Protein AF-A0A8I1WKU4-F1 (afdb_monomer)

Secondary structure (DSSP, 8-state):
---TTSSSPPPP----TTTSTT--S-HHHHSS--GGG-EEEEPPGGG--SSGGGSHHHHHHHH-GGGTGGGGHHHH-SSEEEE-------GGGGSEEEESSS-GGGGGSS-S--BS-TT-SSPPB-S--B---TT-SS-EEEEEEEEEEEE-EEEEEE---SS-EEEEEEEEETTS-EEEEE-PPSTT--EEE----EEEEEEEEEEEEEEESS---EEEEEEES-S----SSPPEEEEEETTEEPSEEEEETT--EEE-EEEEES--S-EEEEEEESS-EEETTEEE--TT-SEEEEEEEETTSSSEEEEEEEEE-HHHHHHHHHHHHHHHHHHHHHHHHHHHH--

Solvent-accessible surface area (backbone atoms only — not comparable to full-atom values): 19192 Å² total; per-residue (Å²): 129,48,50,42,66,40,84,51,42,33,36,74,65,84,81,42,63,85,73,32,90,92,32,72,50,54,63,45,76,60,28,69,56,43,70,90,72,47,46,77,42,77,62,54,76,71,57,67,44,97,43,61,80,74,10,54,60,48,50,51,34,68,71,44,56,91,73,53,50,58,74,46,48,54,69,68,45,37,23,32,44,81,46,71,92,77,88,82,75,46,52,39,68,69,33,50,74,50,47,75,44,60,54,54,72,24,30,49,64,86,36,66,65,36,59,83,50,89,84,50,69,65,77,53,78,44,95,22,51,21,34,52,50,90,84,50,90,63,38,33,39,35,39,36,37,96,57,65,38,49,41,18,28,37,38,41,22,22,29,79,32,97,75,21,31,43,46,27,35,35,44,36,38,65,75,71,53,70,46,79,45,74,53,56,43,55,27,22,27,73,41,80,43,74,85,44,89,40,66,68,30,37,34,42,35,44,30,56,75,41,64,42,70,87,64,37,36,36,3,27,45,44,30,20,60,50,70,76,78,86,69,89,69,75,48,41,43,41,51,21,46,91,82,12,48,54,44,77,34,65,42,56,62,84,60,47,68,44,62,46,49,79,46,71,42,87,59,88,69,67,69,48,77,48,66,79,38,61,78,40,49,76,55,94,53,26,39,41,51,38,88,86,46,54,54,35,31,38,35,36,34,28,90,86,58,82,34,54,33,73,32,38,41,36,48,27,51,74,67,52,51,50,52,47,48,50,51,36,51,49,45,53,52,50,52,55,52,50,46,54,54,52,58,63,74,76,107

Mean predicted aligned error: 6.62 Å

Sequence (347 aa):
MADYSSVNNPETQHPVVGVTHNYKFDIIGFFCFLWQTRIRIPVPYMAQADRIRDTILCKALEQHISQRIVTEVTRILNSDEVFWSRRTDCISHTAEISVSSGNGMYLNDFMVYNVSNIDEDVPEYTDYCWRPELEDPDKEAVFTWKKPVTVEKIVLYGAVSAESKIDRLQVTLSNGFSQTIENLPQNGNPLEIFPGKQENITSCTLKILSATGTDYGISECEIYSTEEFTSKLVPFCKIRIEDNFAYEYFVNKNCKVLPLTLYTYGNTGKVALTVEKGRSVIRDGKLFIADSDQEIFIRAQNEEGSVWDQIIIRRLSWFGLKRKKLSDIADRIYLKKRKRQLKHQLK

Structure (mmCIF, N/CA/C/O backbone):
data_AF-A0A8I1WKU4-F1
#
_entry.id   AF-A0A8I1WKU4-F1
#
loop_
_atom_site.group_PDB
_atom_site.id
_atom_site.type_symbol
_atom_site.label_atom_id
_atom_site.label_alt_id
_atom_site.label_comp_id
_atom_site.label_asym_id
_atom_site.label_entity_id
_atom_site.label_seq_id
_atom_site.pdbx_PDB_ins_code
_atom_site.Cartn_x
_atom_site.Cartn_y
_atom_site.Cartn_z
_atom_site.occupancy
_atom_site.B_iso_or_equiv
_atom_site.auth_seq_id
_atom_site.auth_comp_id
_atom_site.auth_asym_id
_atom_site.auth_atom_id
_atom_site.pdbx_PDB_model_num
ATOM 1 N N . MET A 1 1 ? 12.506 13.935 -8.751 1.00 43.12 1 MET A N 1
ATOM 2 C CA . MET A 1 1 ? 11.066 14.013 -9.064 1.00 43.12 1 MET A CA 1
ATOM 3 C C . MET A 1 1 ? 10.914 13.638 -10.523 1.00 43.12 1 MET A C 1
ATOM 5 O O . MET A 1 1 ? 11.462 14.337 -11.370 1.00 43.12 1 MET A O 1
ATOM 9 N N . ALA A 1 2 ? 10.317 12.473 -10.752 1.00 41.19 2 ALA A N 1
ATOM 10 C CA . ALA A 1 2 ? 10.190 11.788 -12.029 1.00 41.19 2 ALA A CA 1
ATOM 11 C C . ALA A 1 2 ? 9.731 12.742 -13.147 1.00 41.19 2 ALA A C 1
ATOM 13 O O . ALA A 1 2 ? 8.763 13.486 -12.996 1.00 41.19 2 ALA A O 1
ATOM 14 N N . ASP A 1 3 ? 10.515 12.794 -14.219 1.00 46.53 3 ASP A N 1
ATOM 15 C CA . ASP A 1 3 ? 10.282 13.651 -15.371 1.00 46.53 3 ASP A CA 1
ATOM 16 C C . ASP A 1 3 ? 9.667 12.769 -16.464 1.00 46.53 3 ASP A C 1
ATOM 18 O O . ASP A 1 3 ? 10.399 11.991 -17.066 1.00 46.53 3 ASP A O 1
ATOM 22 N N . TYR A 1 4 ? 8.361 12.890 -16.758 1.00 49.41 4 TYR A N 1
ATOM 23 C CA . TYR A 1 4 ? 7.711 12.232 -17.919 1.00 49.41 4 TYR A CA 1
ATOM 24 C C . TYR A 1 4 ? 8.481 12.423 -19.239 1.00 49.41 4 TYR A C 1
ATOM 26 O O . TYR A 1 4 ? 8.222 11.789 -20.249 1.00 49.41 4 TYR A O 1
ATOM 34 N N . SER A 1 5 ? 9.421 13.357 -19.274 1.00 54.72 5 SER A N 1
ATOM 35 C CA . SER A 1 5 ? 10.108 13.772 -20.480 1.00 54.72 5 SER A CA 1
ATOM 36 C C . SER A 1 5 ? 11.548 13.255 -20.559 1.00 54.72 5 SER A C 1
ATOM 38 O O . SER A 1 5 ? 12.462 13.957 -21.011 1.00 54.72 5 SER A O 1
ATOM 40 N N . SER A 1 6 ? 11.748 12.015 -20.107 1.00 71.81 6 SER A N 1
ATOM 41 C CA . SER A 1 6 ? 12.861 11.177 -20.537 1.00 71.81 6 SER A CA 1
ATOM 42 C C . SER A 1 6 ? 12.423 10.222 -21.641 1.00 71.81 6 SER A C 1
ATOM 44 O O . SER A 1 6 ? 11.280 9.799 -21.719 1.00 71.81 6 SER A O 1
ATOM 46 N N . VAL A 1 7 ? 13.390 9.836 -22.474 1.00 80.44 7 VAL A N 1
ATOM 47 C CA . VAL A 1 7 ? 13.191 8.920 -23.609 1.00 80.44 7 VAL A CA 1
ATOM 48 C C . VAL A 1 7 ? 12.467 7.624 -23.211 1.00 80.44 7 VAL A C 1
ATOM 50 O O . VAL A 1 7 ? 11.722 7.078 -24.018 1.00 80.44 7 VAL A O 1
ATOM 53 N N . ASN A 1 8 ? 12.702 7.147 -21.988 1.00 86.94 8 ASN A N 1
ATOM 54 C CA . ASN A 1 8 ? 11.912 6.109 -21.336 1.00 86.94 8 ASN A CA 1
ATOM 55 C C . ASN A 1 8 ? 11.320 6.727 -20.075 1.00 86.94 8 ASN A C 1
ATOM 57 O O . ASN A 1 8 ? 12.080 7.333 -19.315 1.00 86.94 8 ASN A O 1
ATOM 61 N N . ASN A 1 9 ? 10.016 6.586 -19.852 1.00 84.50 9 ASN A N 1
ATOM 62 C CA . ASN A 1 9 ? 9.372 7.201 -18.696 1.00 84.50 9 ASN A CA 1
ATOM 63 C C . ASN A 1 9 ? 9.953 6.639 -17.392 1.00 84.50 9 ASN A C 1
ATOM 65 O O . ASN A 1 9 ? 10.102 5.420 -17.268 1.00 84.50 9 ASN A O 1
ATOM 69 N N . PRO A 1 10 ? 10.274 7.505 -16.422 1.00 87.44 10 PRO A N 1
ATOM 70 C CA . PRO A 1 10 ? 10.725 7.063 -15.123 1.00 87.44 10 PRO A CA 1
ATOM 71 C C . PRO A 1 10 ? 9.543 6.531 -14.315 1.00 87.44 10 PRO A C 1
ATOM 73 O O . PRO A 1 10 ? 8.385 6.848 -14.574 1.00 87.44 10 PRO A O 1
ATOM 76 N N . GLU A 1 11 ? 9.819 5.697 -13.334 1.00 90.19 11 GLU A N 1
ATOM 77 C CA . GLU A 1 11 ? 8.866 5.324 -12.295 1.00 90.19 11 GLU A CA 1
ATOM 78 C C . GLU A 1 11 ? 8.427 6.488 -11.410 1.00 90.19 11 GLU A C 1
ATOM 80 O O . GLU A 1 11 ? 9.108 7.506 -11.267 1.00 90.19 11 GLU A O 1
ATOM 85 N N . THR A 1 12 ? 7.306 6.274 -10.737 1.00 89.31 12 THR A N 1
ATOM 86 C CA . THR A 1 12 ? 6.822 7.103 -9.649 1.00 89.31 12 THR A CA 1
ATOM 87 C C . THR A 1 12 ? 7.745 6.934 -8.446 1.00 89.31 12 THR A C 1
ATOM 89 O O . THR A 1 12 ? 7.949 5.833 -7.933 1.00 89.31 12 THR A O 1
ATOM 92 N N . GLN A 1 13 ? 8.318 8.048 -7.996 1.00 87.62 13 GLN A N 1
ATOM 93 C CA . GLN A 1 13 ? 9.276 8.100 -6.891 1.00 87.62 13 GLN A CA 1
ATOM 94 C C . GLN A 1 13 ? 8.618 8.642 -5.628 1.00 87.62 13 GLN A C 1
ATOM 96 O O . GLN A 1 13 ? 7.741 9.499 -5.730 1.00 87.62 13 GLN A O 1
ATOM 101 N N . HIS A 1 14 ? 9.097 8.207 -4.457 1.00 88.38 14 HIS A N 1
ATOM 102 C CA . HIS A 1 14 ? 8.684 8.769 -3.168 1.00 88.38 14 HIS A CA 1
ATOM 103 C C . HIS A 1 14 ? 9.043 10.259 -3.157 1.00 88.38 14 HIS A C 1
ATOM 105 O O . HIS A 1 14 ? 10.210 10.608 -3.377 1.00 88.38 14 HIS A O 1
ATOM 111 N N . PRO A 1 15 ? 8.069 11.154 -2.941 1.00 86.12 15 PRO A N 1
ATOM 112 C CA . PRO A 1 15 ? 8.346 12.539 -2.598 1.00 86.12 15 PRO A CA 1
ATOM 113 C C . PRO A 1 15 ? 9.342 12.672 -1.435 1.00 86.12 15 PRO A C 1
ATOM 115 O O . PRO A 1 15 ? 9.199 12.036 -0.401 1.00 86.12 15 PRO A O 1
ATO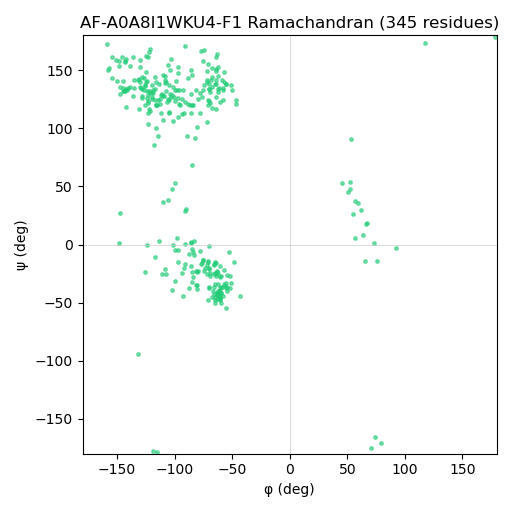M 118 N N . VAL A 1 16 ? 10.344 13.536 -1.593 1.00 87.38 16 VAL A N 1
ATOM 119 C CA . VAL A 1 16 ? 11.361 13.816 -0.561 1.00 87.38 16 VAL A CA 1
ATOM 120 C C . VAL A 1 16 ? 11.226 15.258 -0.089 1.00 87.38 16 VAL A C 1
ATOM 122 O O . VAL A 1 16 ? 11.298 16.178 -0.912 1.00 87.38 16 VAL A O 1
ATOM 125 N N . VAL A 1 17 ? 11.047 15.462 1.219 1.00 87.31 17 VAL A N 1
ATOM 126 C CA . VAL A 1 17 ? 10.900 16.794 1.832 1.00 87.31 17 VAL A CA 1
ATOM 127 C C . VAL A 1 17 ? 12.116 17.666 1.522 1.00 87.31 17 VAL A C 1
ATOM 129 O O . VAL A 1 17 ? 13.257 17.210 1.560 1.00 87.31 17 VAL A O 1
ATOM 132 N N . GLY A 1 18 ? 11.875 18.921 1.142 1.00 84.44 18 GLY A N 1
ATOM 133 C CA . GLY A 1 18 ? 12.931 19.881 0.790 1.00 84.44 18 GLY A CA 1
ATOM 134 C C . GLY A 1 18 ? 13.580 19.670 -0.587 1.00 84.44 18 GLY A C 1
ATOM 135 O O . GLY A 1 18 ? 14.212 20.587 -1.106 1.00 84.44 18 GLY A O 1
ATOM 136 N N . VAL A 1 19 ? 13.379 18.512 -1.226 1.00 85.19 19 VAL A N 1
ATOM 137 C CA . VAL A 1 19 ? 13.824 18.229 -2.607 1.00 85.19 19 VAL A CA 1
ATOM 138 C C . VAL A 1 19 ? 12.654 18.325 -3.586 1.00 85.19 19 VAL A C 1
ATOM 140 O O . VAL A 1 19 ? 12.779 18.819 -4.708 1.00 85.19 19 VAL A O 1
ATOM 143 N N . THR A 1 20 ? 11.490 17.838 -3.168 1.00 80.44 20 THR A N 1
ATOM 144 C CA . THR A 1 20 ? 10.271 17.798 -3.969 1.00 80.44 20 THR A CA 1
ATOM 145 C C . THR A 1 20 ? 9.557 19.144 -3.856 1.00 80.44 20 THR A C 1
ATOM 147 O O . THR A 1 20 ? 9.204 19.593 -2.772 1.00 80.44 20 THR A O 1
ATOM 150 N N . HIS A 1 21 ? 9.375 19.832 -4.988 1.00 73.94 21 HIS A N 1
ATOM 151 C CA . HIS A 1 21 ? 8.742 21.151 -5.032 1.00 73.94 21 HIS A CA 1
ATOM 152 C C . HIS A 1 21 ? 7.319 21.127 -4.451 1.00 73.94 21 HIS A C 1
ATOM 154 O O . HIS A 1 21 ? 6.472 20.389 -4.963 1.00 73.94 21 HIS A O 1
ATOM 160 N N . ASN A 1 22 ? 7.096 21.988 -3.450 1.00 74.31 22 ASN A N 1
ATOM 161 C CA . ASN A 1 22 ? 5.896 22.099 -2.609 1.00 74.31 22 ASN A CA 1
ATOM 162 C C . ASN A 1 22 ? 5.583 20.841 -1.781 1.00 74.31 22 ASN A C 1
ATOM 164 O O . ASN A 1 22 ? 4.429 20.567 -1.492 1.00 74.31 22 ASN A O 1
ATOM 168 N N . TYR A 1 23 ? 6.607 20.070 -1.400 1.00 82.75 23 TYR A N 1
ATOM 169 C CA . TYR A 1 23 ? 6.478 18.964 -0.452 1.00 82.75 23 TYR A CA 1
ATOM 170 C C . TYR A 1 23 ? 7.267 19.297 0.813 1.00 82.75 23 TYR A C 1
ATOM 172 O O . TYR A 1 23 ? 8.490 19.124 0.871 1.00 82.75 23 TYR A O 1
ATOM 180 N N . LYS A 1 24 ? 6.571 19.877 1.794 1.00 85.38 24 LYS A N 1
ATOM 181 C CA . LYS A 1 24 ? 7.173 20.349 3.050 1.00 85.38 24 LYS A CA 1
ATOM 182 C C . LYS A 1 24 ? 7.032 19.349 4.199 1.00 85.38 24 LYS A C 1
ATOM 184 O O . LYS A 1 24 ? 7.766 19.463 5.174 1.00 85.38 24 LYS A O 1
ATOM 189 N N . PHE A 1 25 ? 6.153 18.363 4.057 1.00 85.44 25 PHE A N 1
ATOM 190 C CA . PHE A 1 25 ? 5.871 17.342 5.057 1.00 85.44 25 PHE A CA 1
ATOM 191 C C . PHE A 1 25 ? 5.712 15.974 4.386 1.00 85.44 25 PHE A C 1
ATOM 193 O O . PHE A 1 25 ? 5.058 15.877 3.347 1.00 85.44 25 PHE A O 1
ATOM 200 N N . ASP A 1 26 ? 6.318 14.923 4.952 1.00 84.94 26 ASP A N 1
ATOM 201 C CA . ASP A 1 26 ? 6.285 13.585 4.354 1.00 84.94 26 ASP A CA 1
ATOM 202 C C . ASP A 1 26 ? 5.022 12.808 4.732 1.00 84.94 26 ASP A C 1
ATOM 204 O O . ASP A 1 26 ? 5.101 11.829 5.460 1.00 84.94 26 ASP A O 1
ATOM 208 N N . ILE A 1 27 ? 3.852 13.220 4.242 1.00 80.19 27 ILE A N 1
ATOM 209 C CA . ILE A 1 27 ? 2.586 12.549 4.588 1.00 80.19 27 ILE A CA 1
ATOM 210 C C . ILE A 1 27 ? 2.586 11.049 4.241 1.00 80.19 27 ILE A C 1
ATOM 212 O O . ILE A 1 27 ? 2.015 10.246 4.971 1.00 80.19 27 ILE A O 1
ATOM 216 N N . ILE A 1 28 ? 3.270 10.660 3.161 1.00 81.12 28 ILE A N 1
ATOM 217 C CA . ILE A 1 28 ? 3.353 9.268 2.700 1.00 81.12 28 ILE A CA 1
ATOM 218 C C . ILE A 1 28 ? 4.213 8.426 3.649 1.00 81.12 28 ILE A C 1
ATOM 220 O O . ILE A 1 28 ? 3.826 7.326 4.026 1.00 81.12 28 ILE A O 1
ATOM 224 N N . GLY A 1 29 ? 5.394 8.921 4.026 1.00 76.19 29 GLY A N 1
ATOM 225 C CA . GLY A 1 29 ? 6.292 8.198 4.930 1.00 76.19 29 GLY A CA 1
ATOM 226 C C . GLY A 1 29 ? 5.907 8.308 6.406 1.00 76.19 29 GLY A C 1
ATOM 227 O O . GLY A 1 29 ? 6.298 7.456 7.200 1.00 76.19 29 GLY A O 1
ATOM 228 N N . PHE A 1 30 ? 5.163 9.349 6.778 1.00 75.56 30 PHE A N 1
ATOM 229 C CA . PHE A 1 30 ? 4.799 9.637 8.162 1.00 75.56 30 PHE A CA 1
ATOM 230 C C . PHE A 1 30 ? 3.553 8.878 8.631 1.00 75.56 30 PHE A C 1
ATOM 232 O O . PHE A 1 30 ? 3.462 8.547 9.811 1.00 75.56 30 PHE A O 1
ATOM 239 N N . PHE A 1 31 ? 2.610 8.616 7.724 1.00 74.25 31 PHE A N 1
ATOM 240 C CA . PHE A 1 31 ? 1.284 8.083 8.039 1.00 74.25 31 PHE A CA 1
ATOM 241 C C . PHE A 1 31 ? 1.034 6.707 7.380 1.00 74.25 31 PHE A C 1
ATOM 243 O O . PHE A 1 31 ? 1.913 6.168 6.710 1.00 74.25 31 PHE A O 1
ATOM 250 N N . CYS A 1 32 ? -0.162 6.125 7.552 1.00 72.44 32 CYS A N 1
ATOM 251 C CA . CYS A 1 32 ? -0.550 4.745 7.204 1.00 72.44 32 CYS A CA 1
ATOM 252 C C . CYS A 1 32 ? -0.269 4.265 5.757 1.00 72.44 32 CYS A C 1
ATOM 254 O O . CYS A 1 32 ? -0.476 3.091 5.449 1.00 72.44 32 CYS A O 1
ATOM 256 N N . PHE A 1 33 ? 0.187 5.139 4.856 1.00 78.94 33 PHE A N 1
ATOM 257 C CA . PHE A 1 33 ? 0.513 4.846 3.458 1.00 78.94 33 PHE A CA 1
ATOM 258 C C . PHE A 1 33 ? 2.012 4.654 3.239 1.00 78.94 33 PHE A C 1
ATOM 260 O O . PHE A 1 33 ? 2.618 5.240 2.341 1.00 78.94 33 PHE A O 1
ATOM 267 N N . LEU A 1 34 ? 2.599 3.769 4.041 1.00 81.94 34 LEU A N 1
ATOM 268 C CA . LEU A 1 34 ? 4.011 3.414 3.972 1.00 81.94 34 LEU A CA 1
ATOM 269 C C . LEU A 1 34 ? 4.453 3.132 2.526 1.00 81.94 34 LEU A C 1
ATOM 271 O O . LEU A 1 34 ? 3.931 2.242 1.853 1.00 81.94 34 LEU A O 1
ATOM 275 N N . TRP A 1 35 ? 5.436 3.880 2.022 1.00 88.69 35 TRP A N 1
ATOM 276 C CA . TRP A 1 35 ? 5.838 3.824 0.610 1.00 88.69 35 TRP A CA 1
ATOM 277 C C . TRP A 1 35 ? 6.217 2.414 0.125 1.00 88.69 35 TRP A C 1
ATOM 279 O O . TRP A 1 35 ? 5.989 2.043 -1.029 1.00 88.69 35 TRP A O 1
ATOM 289 N N . GLN A 1 36 ? 6.797 1.601 1.003 1.00 87.69 36 GLN A N 1
ATOM 290 C CA . GLN A 1 36 ? 7.217 0.231 0.720 1.00 87.69 36 GLN A CA 1
ATOM 291 C C . GLN A 1 36 ? 6.056 -0.758 0.535 1.00 87.69 36 GLN A C 1
ATOM 293 O O . GLN A 1 36 ? 6.267 -1.792 -0.092 1.00 87.69 36 GLN A O 1
ATOM 298 N N . THR A 1 37 ? 4.850 -0.460 1.032 1.00 86.88 37 THR A N 1
ATOM 299 C CA . THR A 1 37 ? 3.673 -1.347 0.910 1.00 86.88 37 THR A CA 1
ATOM 300 C C . THR A 1 37 ? 2.832 -1.059 -0.333 1.00 86.88 37 THR A C 1
ATOM 302 O O . THR A 1 37 ? 1.826 -1.723 -0.582 1.00 86.88 37 THR A O 1
ATOM 305 N N . ARG A 1 38 ? 3.250 -0.080 -1.140 1.00 92.12 38 ARG A N 1
ATOM 306 C CA . ARG A 1 38 ? 2.532 0.344 -2.336 1.00 92.12 38 ARG A CA 1
ATOM 307 C C . ARG A 1 38 ? 2.443 -0.753 -3.402 1.00 92.12 38 ARG A C 1
ATOM 309 O O . ARG A 1 38 ? 3.372 -1.532 -3.627 1.00 92.12 38 ARG A O 1
ATOM 316 N N . ILE A 1 39 ? 1.357 -0.719 -4.156 1.00 93.19 39 ILE A N 1
ATOM 317 C CA . ILE A 1 39 ? 1.147 -1.485 -5.380 1.00 93.19 39 ILE A CA 1
ATOM 318 C C . ILE A 1 39 ? 1.498 -0.585 -6.564 1.00 93.19 39 ILE A C 1
ATOM 320 O O . ILE A 1 39 ? 1.076 0.569 -6.619 1.00 93.19 39 ILE A O 1
ATOM 324 N N . ARG A 1 40 ? 2.275 -1.119 -7.509 1.00 94.38 40 ARG A N 1
ATOM 325 C CA . ARG A 1 40 ? 2.659 -0.442 -8.753 1.00 94.38 40 ARG A CA 1
ATOM 326 C C . ARG A 1 40 ? 1.853 -1.046 -9.898 1.00 94.38 40 ARG A C 1
ATOM 328 O O . ARG A 1 40 ? 2.039 -2.218 -10.226 1.00 94.38 40 ARG A O 1
ATOM 335 N N . ILE A 1 41 ? 0.956 -0.270 -10.489 1.00 93.38 41 ILE A N 1
ATOM 336 C CA . ILE A 1 41 ? 0.060 -0.702 -11.561 1.00 93.38 41 ILE A CA 1
ATOM 337 C C . ILE A 1 41 ? 0.623 -0.245 -12.916 1.00 93.38 41 ILE A C 1
ATOM 339 O O . ILE A 1 41 ? 1.028 0.911 -13.049 1.00 93.38 41 ILE A O 1
ATOM 343 N N . PRO A 1 42 ? 0.677 -1.126 -13.934 1.00 92.81 42 PRO A N 1
ATOM 344 C CA . PRO A 1 42 ? 1.086 -0.740 -15.275 1.00 92.81 42 PRO A CA 1
ATOM 345 C C . PRO A 1 42 ? 0.128 0.267 -15.913 1.00 92.81 42 PRO A C 1
ATOM 347 O O . PRO A 1 42 ? -1.090 0.103 -15.875 1.00 92.81 42 PRO A O 1
ATOM 350 N N . VAL A 1 43 ? 0.695 1.264 -16.580 1.00 88.75 43 VAL A N 1
ATOM 351 C CA . VAL A 1 43 ? -0.037 2.257 -17.362 1.00 88.75 43 VAL A CA 1
ATOM 352 C C . VAL A 1 43 ? -0.634 1.583 -18.606 1.00 88.75 43 VAL A C 1
ATOM 354 O O . VAL A 1 43 ? 0.085 0.884 -19.333 1.00 88.75 43 VAL A O 1
ATOM 357 N N . PRO A 1 44 ? -1.927 1.789 -18.912 1.00 83.50 44 PRO A N 1
ATOM 358 C CA . PRO A 1 44 ? -2.565 1.167 -20.066 1.00 83.50 44 PRO A CA 1
ATOM 359 C C . PRO A 1 44 ? -1.948 1.656 -21.381 1.00 83.50 44 PRO A C 1
ATOM 361 O O . PRO A 1 44 ? -1.520 2.802 -21.494 1.00 83.50 44 PRO A O 1
ATOM 364 N N . TYR A 1 45 ? -1.977 0.820 -22.423 1.00 79.50 45 TYR A N 1
ATOM 365 C CA . TYR A 1 45 ? -1.406 1.143 -23.741 1.00 79.50 45 TYR A CA 1
ATOM 366 C C . TYR A 1 45 ? -1.889 2.492 -24.309 1.00 79.50 45 TYR A C 1
ATOM 368 O O . TYR A 1 45 ? -1.110 3.251 -24.877 1.00 79.50 45 TYR A O 1
ATOM 376 N N . MET A 1 46 ? -3.159 2.851 -24.089 1.00 75.00 46 MET A N 1
ATOM 377 C CA . MET A 1 46 ? -3.735 4.128 -24.550 1.00 75.00 46 MET A CA 1
ATOM 378 C C . MET A 1 46 ? -3.124 5.370 -23.874 1.00 75.00 46 MET A C 1
ATOM 380 O O . MET A 1 46 ? -3.274 6.490 -24.370 1.00 75.00 46 MET A O 1
ATOM 384 N N . ALA A 1 47 ? -2.450 5.189 -22.739 1.00 76.38 47 ALA A N 1
ATOM 385 C CA . ALA A 1 47 ? -1.734 6.232 -22.020 1.00 76.38 47 ALA A CA 1
ATOM 386 C C . ALA A 1 47 ? -0.222 6.252 -22.334 1.00 76.38 47 ALA A C 1
ATOM 388 O O . ALA A 1 47 ? 0.456 7.192 -21.938 1.00 76.38 47 ALA A O 1
ATOM 389 N N . GLN A 1 48 ? 0.294 5.299 -23.120 1.00 75.75 48 GLN A N 1
ATOM 390 C CA . GLN A 1 48 ? 1.710 5.200 -23.516 1.00 75.75 48 GLN A CA 1
ATOM 391 C C . GLN A 1 48 ? 2.027 5.963 -24.819 1.00 75.75 48 GLN A C 1
ATOM 393 O O . GLN A 1 48 ? 2.874 5.547 -25.607 1.00 75.75 48 GLN A O 1
ATOM 398 N N . ALA A 1 49 ? 1.314 7.057 -25.103 1.00 71.00 49 ALA A N 1
ATOM 399 C CA . ALA A 1 49 ? 1.477 7.763 -26.371 1.00 71.00 49 ALA A CA 1
ATOM 400 C C . ALA A 1 49 ? 2.853 8.440 -26.488 1.00 71.00 49 ALA A C 1
ATOM 402 O O . ALA A 1 49 ? 3.363 9.037 -25.543 1.00 71.00 49 ALA A O 1
ATOM 403 N N . ASP A 1 50 ? 3.382 8.441 -27.713 1.00 71.19 50 ASP A N 1
ATOM 404 C CA . ASP A 1 50 ? 4.669 9.040 -28.092 1.00 71.19 50 ASP A CA 1
ATOM 405 C C . ASP A 1 50 ? 4.792 10.539 -27.766 1.00 71.19 50 ASP A C 1
ATOM 407 O O . ASP A 1 50 ? 5.896 11.079 -27.704 1.00 71.19 50 ASP A O 1
ATOM 411 N N . ARG A 1 51 ? 3.655 11.225 -27.619 1.00 75.25 51 ARG A N 1
ATOM 412 C CA . ARG A 1 51 ? 3.565 12.623 -27.202 1.00 75.25 51 ARG A CA 1
ATOM 413 C C . ARG A 1 51 ? 2.539 12.779 -26.105 1.00 75.25 51 ARG A C 1
ATOM 415 O O . ARG A 1 51 ? 1.436 12.237 -26.191 1.00 75.25 51 ARG A O 1
ATOM 422 N N . ILE A 1 52 ? 2.852 13.634 -25.139 1.00 74.50 52 ILE A N 1
ATOM 423 C CA . ILE A 1 52 ? 2.020 13.843 -23.954 1.00 74.50 52 ILE A CA 1
ATOM 424 C C . ILE A 1 52 ? 0.600 14.275 -24.305 1.00 74.50 52 ILE A C 1
ATOM 426 O O . ILE A 1 52 ? -0.365 13.715 -23.797 1.00 74.50 52 ILE A O 1
ATOM 430 N N . ARG A 1 53 ? 0.469 15.217 -25.243 1.00 75.00 53 ARG A N 1
ATOM 431 C CA . ARG A 1 53 ? -0.811 15.799 -25.677 1.00 75.00 53 ARG A CA 1
ATOM 432 C C . ARG A 1 53 ? -1.746 14.770 -26.318 1.00 75.00 53 ARG A C 1
ATOM 434 O O . ARG A 1 53 ? -2.952 14.980 -26.394 1.00 75.00 53 ARG A O 1
ATOM 441 N N . ASP A 1 54 ? -1.168 13.686 -26.829 1.00 78.38 54 ASP A N 1
ATOM 442 C CA . ASP A 1 54 ? -1.896 12.661 -27.558 1.00 78.38 54 ASP A CA 1
ATOM 443 C C . ASP A 1 54 ? -2.391 11.555 -26.603 1.00 78.38 54 ASP A C 1
ATOM 445 O O . ASP A 1 54 ? -3.343 10.849 -26.954 1.00 78.38 54 ASP A O 1
ATOM 449 N N . THR A 1 55 ? -1.838 11.475 -25.380 1.00 78.00 55 THR A N 1
ATOM 450 C CA . THR A 1 55 ? -2.284 10.551 -24.323 1.00 78.00 55 THR A CA 1
ATOM 451 C C . THR A 1 55 ? -3.725 10.830 -23.897 1.00 78.00 55 THR A C 1
ATOM 453 O O . THR A 1 55 ? -4.171 11.981 -23.823 1.00 78.00 55 THR A O 1
ATOM 456 N N . ILE A 1 56 ? -4.461 9.766 -23.566 1.00 80.81 56 ILE A N 1
ATOM 457 C CA . ILE A 1 56 ? -5.816 9.894 -23.013 1.00 80.81 56 ILE A CA 1
ATOM 458 C C . ILE A 1 56 ? -5.820 10.638 -21.671 1.00 80.81 56 ILE A C 1
ATOM 460 O O . ILE A 1 56 ? -6.723 11.431 -21.419 1.00 80.81 56 ILE A O 1
ATOM 464 N N . LEU A 1 57 ? -4.772 10.460 -20.861 1.00 77.75 57 LEU A N 1
ATOM 465 C CA . LEU A 1 57 ? -4.615 11.132 -19.573 1.00 77.75 57 LEU A CA 1
ATOM 466 C C . LEU A 1 57 ? -4.470 12.647 -19.743 1.00 77.75 57 LEU A C 1
ATOM 468 O O . LEU A 1 57 ? -5.200 13.397 -19.106 1.00 77.75 57 LEU A O 1
ATOM 472 N N . CYS A 1 58 ? -3.615 13.130 -20.652 1.00 76.81 58 CYS A N 1
ATOM 473 C CA . CYS A 1 58 ? -3.497 14.571 -20.895 1.00 76.81 58 CYS A CA 1
ATOM 474 C C . CYS A 1 58 ? -4.811 15.170 -21.416 1.00 76.81 58 CYS A C 1
ATOM 476 O O . CYS A 1 58 ? -5.207 16.249 -20.980 1.00 76.81 58 CYS A O 1
ATOM 478 N N . LYS A 1 59 ? -5.519 14.460 -22.306 1.00 80.88 59 LYS A N 1
ATOM 479 C CA . LYS A 1 59 ? -6.830 14.893 -22.814 1.00 80.88 59 LYS A CA 1
ATOM 480 C C . LYS A 1 59 ? -7.878 14.973 -21.706 1.00 80.88 59 LYS A C 1
ATOM 482 O O . LYS A 1 59 ? -8.612 15.954 -21.655 1.00 80.88 59 LYS A O 1
ATOM 487 N N . ALA A 1 60 ? -7.924 13.978 -20.819 1.00 80.81 60 ALA A N 1
ATOM 488 C CA . ALA A 1 60 ? -8.820 13.967 -19.667 1.00 80.81 60 ALA A CA 1
ATOM 489 C C . ALA A 1 60 ? -8.505 15.124 -18.710 1.00 80.81 60 ALA A C 1
ATOM 491 O O . ALA A 1 60 ? -9.395 15.882 -18.336 1.00 80.81 60 ALA A O 1
ATOM 492 N N . LEU A 1 61 ? -7.227 15.335 -18.386 1.00 77.31 61 LEU A N 1
ATOM 493 C CA . LEU A 1 61 ? -6.794 16.428 -17.514 1.00 77.31 61 LEU A CA 1
ATOM 494 C C . LEU A 1 61 ? -7.164 17.802 -18.082 1.00 77.31 61 LEU A C 1
ATOM 496 O O . LEU A 1 61 ? -7.583 18.683 -17.335 1.00 77.31 61 LEU A O 1
ATOM 500 N N . GLU A 1 62 ? -7.093 17.978 -19.402 1.00 76.25 62 GLU A N 1
ATOM 501 C CA . GLU A 1 62 ? -7.551 19.199 -20.068 1.00 76.25 62 GLU A CA 1
ATOM 502 C C . GLU A 1 62 ? -9.069 19.438 -19.986 1.00 76.25 62 GLU A C 1
ATOM 504 O O . GLU A 1 62 ? -9.487 20.574 -20.203 1.00 76.25 62 GLU A O 1
ATOM 509 N N . GLN A 1 63 ? -9.888 18.431 -19.658 1.00 80.44 63 GLN A N 1
ATOM 510 C CA . GLN A 1 63 ? -11.323 18.614 -19.385 1.00 80.44 63 GLN A CA 1
ATOM 511 C C . GLN A 1 63 ? -11.598 19.032 -17.931 1.00 80.44 63 GLN A C 1
ATOM 513 O O . GLN A 1 63 ? -12.606 19.678 -17.656 1.00 80.44 63 GLN A O 1
ATOM 518 N N . HIS A 1 64 ? -10.691 18.731 -16.997 1.00 73.12 64 HIS A N 1
ATOM 519 C CA . HIS A 1 64 ? -10.843 19.007 -15.561 1.00 73.12 64 HIS A CA 1
ATOM 520 C C . HIS A 1 64 ? -10.043 20.241 -15.114 1.00 73.12 64 HIS A C 1
ATOM 522 O O . HIS A 1 64 ? -9.333 20.235 -14.107 1.00 73.12 64 HIS A O 1
ATOM 528 N N . ILE A 1 65 ? -10.166 21.335 -15.873 1.00 66.38 65 ILE A N 1
ATOM 529 C CA . ILE A 1 65 ? -9.415 22.589 -15.669 1.00 66.38 65 ILE A CA 1
ATOM 530 C C . ILE A 1 65 ? -9.618 23.160 -14.255 1.00 66.38 65 ILE A C 1
ATOM 532 O O . ILE A 1 65 ? -8.672 23.690 -13.669 1.00 66.38 65 ILE A O 1
ATOM 536 N N . SER A 1 66 ? -10.823 23.019 -13.692 1.00 63.72 66 SER A N 1
ATOM 537 C CA . SER A 1 66 ? -11.185 23.514 -12.356 1.00 63.72 66 SER A CA 1
ATOM 538 C C . SER A 1 66 ? -10.328 22.931 -11.231 1.00 63.72 66 SER A C 1
ATOM 540 O O . SER A 1 66 ? -10.098 23.613 -10.238 1.00 63.72 66 SER A O 1
ATOM 542 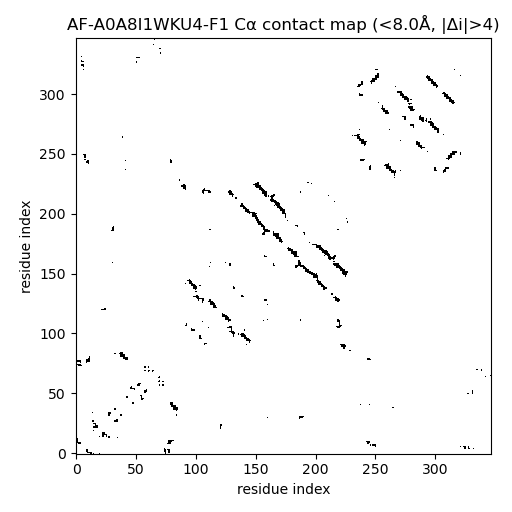N N . GLN A 1 67 ? -9.784 21.722 -11.400 1.00 61.62 67 GLN A N 1
ATOM 543 C CA . GLN A 1 67 ? -8.954 21.062 -10.387 1.00 61.62 67 GLN A CA 1
ATOM 544 C C . GLN A 1 67 ? -7.473 21.463 -10.471 1.00 61.62 67 GLN A C 1
ATOM 546 O O . GLN A 1 67 ? -6.644 20.944 -9.732 1.00 61.62 67 GLN A O 1
ATOM 551 N N . ARG A 1 68 ? -7.101 22.359 -11.400 1.00 64.19 68 ARG A N 1
ATOM 552 C CA . ARG A 1 68 ? -5.713 22.787 -11.664 1.00 64.19 68 ARG A CA 1
ATOM 553 C C . ARG A 1 68 ? -4.736 21.644 -12.000 1.00 64.19 68 ARG A C 1
ATOM 555 O O . ARG A 1 68 ? -3.570 21.922 -12.244 1.00 64.19 68 ARG A O 1
ATOM 562 N N . ILE A 1 69 ? -5.190 20.397 -12.149 1.00 63.50 69 ILE A N 1
ATOM 563 C CA . ILE A 1 69 ? -4.338 19.204 -12.326 1.00 63.50 69 ILE A CA 1
ATOM 564 C C . ILE A 1 69 ? -3.488 19.262 -13.606 1.00 63.50 69 ILE A C 1
ATOM 566 O O . ILE A 1 69 ? -2.378 18.732 -13.649 1.00 63.50 69 ILE A O 1
ATOM 570 N N . VAL A 1 70 ? -3.925 20.005 -14.631 1.00 63.00 70 VAL A N 1
ATOM 571 C CA . VAL A 1 70 ? -3.117 20.262 -15.841 1.00 63.00 70 VAL A CA 1
ATOM 572 C C . VAL A 1 70 ? -1.741 20.855 -15.501 1.00 63.00 70 VAL A C 1
ATOM 574 O O . VAL A 1 70 ? -0.779 20.674 -16.248 1.00 63.00 70 VAL A O 1
ATOM 577 N N . THR A 1 71 ? -1.605 21.553 -14.366 1.00 64.12 71 THR A N 1
ATOM 578 C CA . THR A 1 71 ? -0.320 22.108 -13.934 1.00 64.12 71 THR A CA 1
ATOM 579 C C . THR A 1 71 ? 0.686 21.073 -13.451 1.00 64.12 71 THR A C 1
ATOM 581 O O . THR A 1 71 ? 1.876 21.407 -13.446 1.00 64.12 71 THR A O 1
ATOM 584 N N . GLU A 1 72 ? 0.207 19.871 -13.119 1.00 69.50 72 GLU A N 1
ATOM 585 C CA . GLU A 1 72 ? 0.930 18.745 -12.519 1.00 69.50 72 GLU A CA 1
ATOM 586 C C . GLU A 1 72 ? 1.043 17.534 -13.462 1.00 69.50 72 GLU A C 1
ATOM 588 O O . GLU A 1 72 ? 1.625 16.520 -13.096 1.00 69.50 72 GLU A O 1
ATOM 593 N N . VAL A 1 73 ? 0.552 17.647 -14.701 1.00 69.06 73 VAL A N 1
ATOM 594 C CA . VAL A 1 73 ? 0.563 16.600 -15.744 1.00 69.06 73 VAL A CA 1
ATOM 595 C C . VAL A 1 73 ? 1.891 15.833 -15.842 1.00 69.06 73 VAL A C 1
ATOM 597 O O . VAL A 1 73 ? 1.895 14.610 -15.919 1.00 69.06 73 VAL A O 1
ATOM 600 N N . THR A 1 74 ? 3.034 16.523 -15.795 1.00 65.94 74 THR A N 1
ATOM 601 C CA . THR A 1 74 ? 4.363 15.890 -15.913 1.00 65.94 74 THR A CA 1
ATOM 602 C C . THR A 1 74 ? 4.766 15.058 -14.698 1.00 65.94 74 THR A C 1
ATOM 604 O O . THR A 1 74 ? 5.748 14.334 -14.786 1.00 65.94 74 THR A O 1
ATOM 607 N N . ARG A 1 75 ? 4.065 15.210 -13.568 1.00 66.31 75 ARG A N 1
ATOM 608 C CA . ARG A 1 75 ? 4.274 14.447 -12.328 1.00 66.31 75 ARG A CA 1
ATOM 609 C C . ARG A 1 75 ? 3.370 13.217 -12.244 1.00 66.31 75 ARG A C 1
ATOM 611 O O . ARG A 1 75 ? 3.697 12.278 -11.529 1.00 66.31 75 ARG A O 1
ATOM 618 N N . ILE A 1 76 ? 2.239 13.257 -12.947 1.00 71.31 76 ILE A N 1
ATOM 619 C CA . ILE A 1 76 ? 1.224 12.194 -12.969 1.00 71.31 76 ILE A CA 1
ATOM 620 C C . ILE A 1 76 ? 1.629 11.087 -13.937 1.00 71.31 76 ILE A C 1
ATOM 622 O O . ILE A 1 76 ? 1.355 9.916 -13.708 1.00 71.31 76 ILE A O 1
ATOM 626 N N . LEU A 1 77 ? 2.281 11.461 -15.033 1.00 75.44 77 LEU A N 1
ATOM 627 C CA . LEU A 1 77 ? 2.631 10.528 -16.082 1.00 75.44 77 LEU A CA 1
ATOM 628 C C . LEU A 1 77 ? 4.008 9.917 -15.789 1.00 75.44 77 LEU A C 1
ATOM 630 O O . LEU A 1 77 ? 5.040 10.481 -16.137 1.00 75.44 77 LEU A O 1
ATOM 634 N N . ASN A 1 78 ? 4.014 8.764 -15.133 1.00 85.19 78 ASN A N 1
ATOM 635 C CA . ASN A 1 78 ? 5.203 7.943 -14.902 1.00 85.19 78 ASN A CA 1
ATOM 636 C C . ASN A 1 78 ? 5.054 6.602 -15.642 1.00 85.19 78 ASN A C 1
ATOM 638 O O . ASN A 1 78 ? 4.080 6.378 -16.359 1.00 85.19 78 ASN A O 1
ATOM 642 N N . SER A 1 79 ? 6.039 5.712 -15.527 1.00 89.38 79 SER A N 1
ATOM 643 C CA . SER A 1 79 ? 5.962 4.358 -16.101 1.00 89.38 79 SER A CA 1
ATOM 644 C C . SER A 1 79 ? 4.973 3.440 -15.367 1.00 89.38 79 SER A C 1
ATOM 646 O O . SER A 1 79 ? 4.577 2.400 -15.899 1.00 89.38 79 SER A O 1
ATOM 648 N N . ASP A 1 80 ? 4.547 3.834 -14.174 1.00 91.62 80 ASP A N 1
ATOM 649 C CA . ASP A 1 80 ? 3.631 3.129 -13.291 1.00 91.62 80 ASP A CA 1
ATOM 650 C C . ASP A 1 80 ? 2.693 4.103 -12.569 1.00 91.62 80 ASP A C 1
ATOM 652 O O . ASP A 1 80 ? 2.984 5.289 -12.420 1.00 91.62 80 ASP A O 1
ATOM 656 N N . GLU A 1 81 ? 1.581 3.571 -12.080 1.00 89.25 81 GLU A N 1
ATOM 657 C CA . GLU A 1 81 ? 0.690 4.246 -11.142 1.00 89.25 81 GLU A CA 1
ATOM 658 C C . GLU A 1 81 ? 0.819 3.588 -9.767 1.00 89.25 81 GLU A C 1
ATOM 660 O O . GLU A 1 81 ? 0.977 2.370 -9.658 1.00 89.25 81 GLU A O 1
ATOM 665 N N . VAL A 1 82 ? 0.787 4.389 -8.706 1.00 90.06 82 VAL A N 1
ATOM 666 C CA . VAL A 1 82 ? 1.035 3.928 -7.337 1.00 90.06 82 VAL A CA 1
ATOM 667 C C . VAL A 1 82 ? -0.244 4.005 -6.516 1.00 90.06 82 VAL A C 1
ATOM 669 O O . VAL A 1 82 ? -0.873 5.058 -6.446 1.00 90.06 82 VAL A O 1
ATOM 672 N N . PHE A 1 83 ? -0.589 2.901 -5.857 1.00 90.81 83 PHE A N 1
ATOM 673 C CA . PHE A 1 83 ? -1.757 2.789 -4.984 1.00 90.81 83 PHE A CA 1
ATOM 674 C C . PHE A 1 83 ? -1.415 2.048 -3.691 1.00 90.81 83 PHE A C 1
ATOM 676 O O . PHE A 1 83 ? -0.450 1.291 -3.634 1.00 90.81 83 PHE A O 1
ATOM 683 N N . TRP A 1 84 ? -2.256 2.200 -2.673 1.00 89.38 84 TRP A N 1
ATOM 684 C CA . TRP A 1 84 ? -2.245 1.370 -1.471 1.00 89.38 84 TRP A CA 1
ATOM 685 C C . TRP A 1 84 ? -3.566 0.619 -1.390 1.00 89.38 84 TRP A C 1
ATOM 687 O O . TRP A 1 84 ? -4.629 1.196 -1.614 1.00 89.38 84 TRP A O 1
ATOM 697 N N . SER A 1 85 ? -3.499 -0.681 -1.115 1.00 86.81 85 SER A N 1
ATOM 698 C CA . SER A 1 85 ? -4.706 -1.491 -0.970 1.00 86.81 85 SER A CA 1
ATOM 699 C C . SER A 1 85 ? -5.328 -1.241 0.394 1.00 86.81 85 SER A C 1
ATOM 701 O O . SER A 1 85 ? -4.648 -1.371 1.409 1.00 86.81 85 SER A O 1
ATOM 703 N N . ARG A 1 86 ? -6.632 -0.971 0.416 1.00 87.06 86 ARG A N 1
ATOM 704 C CA . ARG A 1 86 ? -7.446 -0.966 1.630 1.00 87.06 86 ARG A CA 1
ATOM 705 C C . ARG A 1 86 ? -8.643 -1.879 1.416 1.00 87.06 86 ARG A C 1
ATOM 707 O O . ARG A 1 86 ? -9.273 -1.848 0.357 1.00 87.06 86 ARG A O 1
ATOM 714 N N . ARG A 1 87 ? -8.910 -2.740 2.393 1.00 89.00 87 ARG A N 1
ATOM 715 C CA . ARG A 1 87 ? -10.075 -3.624 2.375 1.00 89.00 87 ARG A CA 1
ATOM 716 C C . ARG A 1 87 ? -11.339 -2.801 2.619 1.00 89.00 87 ARG A C 1
ATOM 718 O O . ARG A 1 87 ? -11.293 -1.780 3.287 1.00 89.00 87 ARG A O 1
ATOM 725 N N . THR A 1 88 ? -12.458 -3.236 2.051 1.00 90.50 88 THR A N 1
ATOM 726 C CA . THR A 1 88 ? -13.763 -2.547 2.164 1.00 90.50 88 THR A CA 1
ATOM 727 C C . THR A 1 88 ? -14.854 -3.454 2.730 1.00 90.50 88 THR A C 1
ATOM 729 O O . THR A 1 88 ? -15.988 -3.033 2.915 1.00 90.50 88 THR A O 1
ATOM 732 N N . ASP A 1 89 ? -14.515 -4.705 3.035 1.00 92.94 89 ASP A N 1
ATOM 733 C CA . ASP A 1 89 ? -15.382 -5.728 3.618 1.00 92.94 89 ASP A CA 1
ATOM 734 C C . ASP A 1 89 ? -15.321 -5.737 5.157 1.00 92.94 89 ASP A C 1
ATOM 736 O O . ASP A 1 89 ? -15.506 -6.770 5.802 1.00 92.94 89 ASP A O 1
ATOM 740 N N . CYS A 1 90 ? -15.043 -4.574 5.744 1.00 95.12 90 CYS A N 1
ATOM 741 C CA . CYS A 1 90 ? -14.957 -4.381 7.181 1.00 95.12 90 CYS A CA 1
ATOM 742 C C . CYS A 1 90 ? -16.352 -4.468 7.827 1.00 95.12 90 CYS A C 1
ATOM 744 O O . CYS A 1 90 ? -17.279 -3.735 7.474 1.00 95.12 90 CYS A O 1
ATOM 746 N N . ILE A 1 91 ? -16.512 -5.362 8.802 1.00 97.19 91 ILE A N 1
ATOM 747 C CA . ILE A 1 91 ? -17.782 -5.595 9.496 1.00 97.19 91 ILE A CA 1
ATOM 748 C C . ILE A 1 91 ? -18.034 -4.604 10.639 1.00 97.19 91 ILE A C 1
ATOM 750 O O . ILE A 1 91 ? -19.162 -4.560 11.139 1.00 97.19 91 ILE A O 1
ATOM 754 N N . SER A 1 92 ? -17.053 -3.776 11.031 1.00 96.94 92 SER A N 1
ATOM 755 C CA . SER A 1 92 ? -17.267 -2.722 12.039 1.00 96.94 92 SER A CA 1
ATOM 756 C C . SER A 1 92 ? -18.267 -1.662 11.560 1.00 96.94 92 SER A C 1
ATOM 758 O O . SER A 1 92 ? -19.025 -1.140 12.372 1.00 96.94 92 SER A O 1
ATOM 760 N N . HIS A 1 93 ? -18.398 -1.437 10.245 1.00 95.38 93 HIS A N 1
ATOM 761 C CA . HIS A 1 93 ? -19.423 -0.558 9.655 1.00 95.38 93 HIS A CA 1
ATOM 762 C C . HIS A 1 93 ? -20.866 -1.046 9.872 1.00 95.38 93 HIS A C 1
ATOM 764 O O . HIS A 1 93 ? -21.820 -0.297 9.678 1.00 95.38 93 HIS A O 1
ATOM 770 N N . THR A 1 94 ? -21.047 -2.316 10.248 1.00 96.06 94 THR A N 1
ATOM 771 C CA . THR A 1 94 ? -22.368 -2.892 10.557 1.00 96.06 94 THR A CA 1
ATOM 772 C C . THR A 1 94 ? -22.659 -2.955 12.057 1.00 96.06 94 THR A C 1
ATOM 774 O O . THR A 1 94 ? -23.760 -3.355 12.446 1.00 96.06 94 THR A O 1
ATOM 777 N N . ALA A 1 95 ? -21.683 -2.582 12.889 1.00 97.81 95 ALA A N 1
ATOM 778 C CA . ALA A 1 95 ? -21.821 -2.538 14.334 1.00 97.81 95 ALA A CA 1
ATOM 779 C C . ALA A 1 95 ? -22.443 -1.212 14.788 1.00 97.81 95 ALA A C 1
ATOM 781 O O . ALA A 1 95 ? -22.187 -0.151 14.222 1.00 97.81 95 ALA A O 1
ATOM 782 N N . GLU A 1 96 ? -23.230 -1.278 15.854 1.00 98.12 96 GLU A N 1
ATOM 783 C CA . GLU A 1 96 ? -23.577 -0.114 16.661 1.00 98.12 96 GLU A CA 1
ATOM 784 C C . GLU A 1 96 ? -22.426 0.172 17.628 1.00 98.12 96 GLU A C 1
ATOM 786 O O . GLU A 1 96 ? -21.914 -0.752 18.264 1.00 98.12 96 GLU A O 1
ATOM 791 N N . ILE A 1 97 ? -22.004 1.434 17.715 1.00 98.31 97 ILE A N 1
ATOM 792 C CA . ILE A 1 97 ? -20.867 1.849 18.537 1.00 98.31 97 ILE A CA 1
ATOM 793 C C . ILE A 1 97 ? -21.370 2.646 19.733 1.00 98.31 97 ILE A C 1
ATOM 795 O O . ILE A 1 97 ? -22.079 3.639 19.576 1.00 98.31 97 ILE A O 1
ATOM 799 N N . SER A 1 98 ? -20.944 2.240 20.925 1.00 98.44 98 SER A N 1
ATOM 800 C CA . SER A 1 98 ? -21.093 3.007 22.160 1.00 98.44 98 SER A CA 1
ATOM 801 C C . SER A 1 98 ? -19.732 3.220 22.803 1.00 98.44 98 SER A C 1
ATOM 803 O O . SER A 1 98 ? -18.914 2.301 22.825 1.00 98.44 98 SER A O 1
ATOM 805 N N . VAL A 1 99 ? -19.503 4.403 23.358 1.00 98.69 99 VAL A N 1
ATOM 806 C CA . VAL A 1 99 ? -18.265 4.747 24.064 1.00 98.69 99 VAL A CA 1
ATOM 807 C C . VAL A 1 99 ? -18.592 5.243 25.466 1.00 98.69 99 VAL A C 1
ATOM 809 O O . VAL A 1 99 ? -19.651 5.836 25.673 1.00 98.69 99 VAL A O 1
ATOM 812 N N . SER A 1 100 ? -17.700 5.005 26.425 1.00 98.50 100 SER A N 1
ATOM 813 C CA . SER A 1 100 ? -17.841 5.519 27.794 1.00 98.50 100 SER A CA 1
ATOM 814 C C . SER A 1 100 ? -17.773 7.050 27.837 1.00 98.50 100 SER A C 1
ATOM 816 O O . SER A 1 100 ? -18.489 7.685 28.610 1.00 98.50 100 SER A O 1
ATOM 818 N N . SER A 1 101 ? -16.965 7.652 26.959 1.00 98.31 101 SER A N 1
ATOM 819 C CA . SER A 1 101 ? -16.883 9.097 26.744 1.00 98.31 101 SER A CA 1
ATOM 820 C C . SER A 1 101 ? -16.281 9.433 25.371 1.00 98.31 101 SER A C 1
ATOM 822 O O . SER A 1 101 ? -15.807 8.553 24.642 1.00 98.31 101 SER A O 1
ATOM 824 N N . GLY A 1 102 ? -16.295 10.718 25.009 1.00 96.81 102 GLY A N 1
ATOM 825 C CA . GLY A 1 102 ? -15.818 11.195 23.713 1.00 96.81 102 GLY A CA 1
ATOM 826 C C . GLY A 1 102 ? -16.772 10.866 22.562 1.00 96.81 102 GLY A C 1
ATOM 827 O O . GLY A 1 102 ? -17.937 10.521 22.762 1.00 96.81 102 GLY A O 1
ATOM 828 N N . ASN A 1 103 ? -16.278 10.990 21.330 1.00 96.88 103 ASN A N 1
ATOM 829 C CA . ASN A 1 103 ? -17.069 10.749 20.124 1.00 96.88 103 ASN A CA 1
ATOM 830 C C . ASN A 1 103 ? -16.618 9.469 19.405 1.00 96.88 103 ASN A C 1
ATOM 832 O O . ASN A 1 103 ? -15.556 9.443 18.786 1.00 96.88 103 ASN A O 1
ATOM 836 N N . GLY A 1 104 ? -17.432 8.415 19.485 1.00 97.25 104 GLY A N 1
ATOM 837 C CA . GLY A 1 104 ? -17.149 7.118 18.865 1.00 97.25 104 GLY A CA 1
ATOM 838 C C . GLY A 1 104 ? -17.405 7.041 17.357 1.00 97.25 104 GLY A C 1
ATOM 839 O O . GLY A 1 104 ? -17.081 6.018 16.767 1.00 97.25 104 GLY A O 1
ATOM 840 N N . MET A 1 105 ? -17.968 8.077 16.715 1.00 96.25 105 MET A 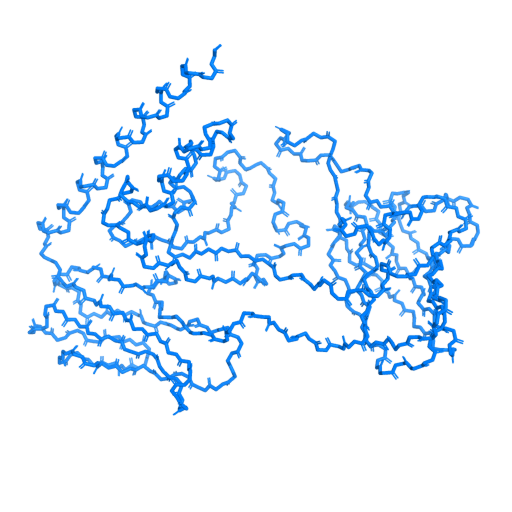N 1
ATOM 841 C CA . MET A 1 105 ? -18.342 8.008 15.289 1.00 96.25 105 MET A CA 1
ATOM 842 C C . MET A 1 105 ? -17.158 7.795 14.342 1.00 96.25 105 MET A C 1
ATOM 844 O O . MET A 1 105 ? -17.348 7.288 13.246 1.00 96.25 105 MET A O 1
ATOM 848 N N . TYR A 1 106 ? -15.954 8.169 14.775 1.00 96.81 106 TYR A N 1
ATOM 849 C CA . TYR A 1 106 ? -14.734 8.046 13.980 1.00 96.81 106 TYR A CA 1
ATOM 850 C C . TYR A 1 106 ? -14.237 6.601 13.882 1.00 96.81 106 TYR A C 1
ATOM 852 O O . TYR A 1 106 ? -13.558 6.224 12.944 1.00 96.81 106 TYR A O 1
ATOM 860 N N . LEU A 1 107 ? -14.611 5.744 14.833 1.00 97.81 107 LEU A N 1
ATOM 861 C CA . LEU A 1 107 ? -14.059 4.396 14.952 1.00 97.81 107 LEU A CA 1
ATOM 862 C C . LEU A 1 107 ? -14.376 3.460 13.773 1.00 97.81 107 LEU A C 1
ATOM 864 O O . LEU A 1 107 ? -13.768 2.391 13.688 1.00 97.81 107 LEU A O 1
ATOM 868 N N . ASN A 1 108 ? -15.341 3.809 12.920 1.00 96.00 108 ASN A N 1
ATOM 869 C CA . ASN A 1 108 ? -15.736 3.028 11.750 1.00 96.00 108 ASN A CA 1
ATOM 870 C C . ASN A 1 108 ? -16.212 3.898 10.569 1.00 96.00 108 ASN A C 1
ATOM 872 O O . ASN A 1 108 ? -17.045 3.443 9.779 1.00 96.00 108 ASN A O 1
ATOM 876 N N . ASP A 1 109 ? -15.756 5.145 10.447 1.00 94.62 109 ASP A N 1
ATOM 877 C CA . ASP A 1 109 ? -16.170 6.040 9.355 1.00 94.62 109 ASP A CA 1
ATOM 878 C C . ASP A 1 109 ? -15.338 5.864 8.071 1.00 94.62 109 ASP A C 1
ATOM 880 O O . ASP A 1 109 ? -15.597 6.533 7.067 1.00 94.62 109 ASP A O 1
ATOM 884 N N . PHE A 1 110 ? -14.389 4.919 8.076 1.00 92.44 110 PHE A N 1
ATOM 885 C CA . PHE A 1 110 ? -13.437 4.676 6.998 1.00 92.44 110 PHE A CA 1
ATOM 886 C C . PHE A 1 110 ? -12.440 5.835 6.794 1.00 92.44 110 PHE A C 1
ATOM 888 O O . PHE A 1 110 ? -11.783 5.906 5.748 1.00 92.44 110 PHE A O 1
ATOM 895 N N . MET A 1 111 ? -12.274 6.738 7.764 1.00 91.06 111 MET A N 1
ATOM 896 C CA . MET A 1 111 ? -11.323 7.848 7.735 1.00 91.06 111 MET A CA 1
ATOM 897 C C . MET A 1 111 ? -10.261 7.710 8.833 1.00 91.06 111 MET A C 1
ATOM 899 O O . MET A 1 111 ? -10.411 8.137 9.968 1.00 91.06 111 MET A O 1
ATOM 903 N N . VAL A 1 112 ? -9.080 7.231 8.443 1.00 90.12 112 VAL A N 1
ATOM 904 C CA . VAL A 1 112 ? -7.924 7.106 9.352 1.00 90.12 112 VAL A CA 1
ATOM 905 C C . VAL A 1 112 ? -7.308 8.457 9.763 1.00 90.12 112 VAL A C 1
ATOM 907 O O . VAL A 1 112 ? -6.600 8.522 10.769 1.00 90.12 112 VAL A O 1
ATOM 910 N N . TYR A 1 113 ? -7.560 9.523 8.994 1.00 89.81 113 TYR A N 1
ATOM 911 C CA . TYR A 1 113 ? -7.264 10.920 9.332 1.00 89.81 113 TYR A CA 1
ATOM 912 C C . TYR A 1 113 ? -8.199 11.874 8.583 1.00 89.81 113 TYR A C 1
ATOM 914 O O . TYR A 1 113 ? -8.759 11.526 7.543 1.00 89.81 113 TYR A O 1
ATOM 922 N N . ASN A 1 114 ? -8.290 13.106 9.076 1.00 91.1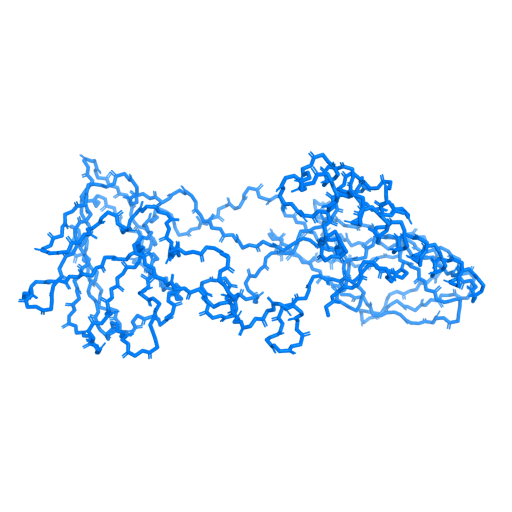2 114 ASN A N 1
ATOM 923 C CA . ASN A 1 114 ? -8.965 14.218 8.419 1.00 91.12 114 ASN A CA 1
ATOM 924 C C . ASN A 1 114 ? -8.172 15.511 8.677 1.00 91.12 114 ASN A C 1
ATOM 926 O O . ASN A 1 114 ? -7.364 15.568 9.606 1.00 91.12 114 ASN A O 1
ATOM 930 N N . VAL A 1 115 ? -8.351 16.517 7.822 1.00 89.38 115 VAL A N 1
ATOM 931 C CA . VAL A 1 115 ? -7.634 17.798 7.888 1.00 89.38 115 VAL A CA 1
ATOM 932 C C . VAL A 1 115 ? -8.605 18.971 7.846 1.00 89.38 115 VAL A C 1
ATOM 934 O O . VAL A 1 115 ? -9.607 18.929 7.135 1.00 89.38 115 VAL A O 1
ATOM 937 N N . SER A 1 116 ? -8.289 20.039 8.578 1.00 88.44 116 SER A N 1
ATOM 938 C CA . SER A 1 116 ? -9.108 21.261 8.618 1.00 88.44 116 SER A CA 1
ATOM 939 C C . SER A 1 116 ? -9.044 22.041 7.300 1.00 88.44 116 SER A C 1
ATOM 941 O O . SER A 1 116 ? -10.042 22.602 6.844 1.00 88.44 116 SER A O 1
ATOM 943 N N . ASN A 1 117 ? -7.864 22.061 6.675 1.00 86.38 117 ASN A N 1
ATOM 944 C CA . ASN A 1 117 ? -7.591 22.779 5.439 1.00 86.38 117 ASN A CA 1
ATOM 945 C C . ASN A 1 117 ? -6.652 21.967 4.532 1.00 86.38 117 ASN A C 1
ATOM 947 O O . ASN A 1 117 ? -5.502 21.704 4.877 1.00 86.38 117 ASN A O 1
ATOM 951 N N . ILE A 1 118 ? -7.139 21.603 3.345 1.00 82.81 118 ILE A N 1
ATOM 952 C CA . ILE A 1 118 ? -6.379 20.830 2.351 1.00 82.81 118 ILE A CA 1
ATOM 953 C C . ILE A 1 118 ? -5.318 21.656 1.608 1.00 82.81 118 ILE A C 1
ATOM 955 O O . ILE A 1 118 ? -4.478 21.076 0.923 1.00 82.81 118 ILE A O 1
ATOM 959 N N . ASP A 1 119 ? -5.369 22.988 1.709 1.00 82.00 119 ASP A N 1
ATOM 960 C CA . ASP A 1 119 ? -4.434 23.891 1.028 1.00 82.00 119 ASP A CA 1
ATOM 961 C C . ASP A 1 119 ? -3.160 24.170 1.849 1.00 82.00 119 ASP A C 1
ATOM 963 O O . ASP A 1 119 ? -2.226 24.791 1.333 1.00 82.00 119 ASP A O 1
ATOM 967 N N . GLU A 1 120 ? -3.095 23.725 3.110 1.00 84.06 120 GLU A N 1
ATOM 968 C CA . GLU A 1 120 ? -1.910 23.907 3.953 1.00 84.06 120 GLU A CA 1
ATOM 969 C C . GLU A 1 120 ? -0.772 22.960 3.551 1.00 84.06 120 GLU A C 1
ATOM 971 O O . GLU A 1 120 ? -0.963 21.764 3.328 1.00 84.06 120 GLU A O 1
ATOM 976 N N . ASP A 1 121 ? 0.456 23.485 3.515 1.00 79.19 121 ASP A N 1
ATOM 977 C CA . ASP A 1 121 ? 1.644 22.683 3.185 1.00 79.19 121 ASP A CA 1
ATOM 978 C C . ASP A 1 121 ? 2.003 21.665 4.286 1.00 79.19 121 ASP A C 1
ATOM 980 O O . ASP A 1 121 ? 2.708 20.684 4.027 1.00 79.19 121 ASP A O 1
ATOM 984 N N . VAL A 1 122 ? 1.581 21.938 5.524 1.00 84.50 122 VAL A N 1
ATOM 985 C CA . VAL A 1 122 ? 1.702 21.040 6.676 1.00 84.50 122 VAL A CA 1
ATOM 986 C C . VAL A 1 122 ? 0.286 20.793 7.192 1.00 84.50 122 VAL A C 1
ATOM 988 O O . VAL A 1 122 ? -0.350 21.747 7.639 1.00 84.50 122 VAL A O 1
ATOM 991 N N . PRO A 1 123 ? -0.224 19.554 7.116 1.00 85.19 123 PRO A N 1
ATOM 992 C CA . PRO A 1 123 ? -1.599 19.265 7.493 1.00 85.19 123 PRO A CA 1
ATOM 993 C C . PRO A 1 123 ? -1.797 19.391 9.005 1.00 85.19 123 PRO A C 1
ATOM 995 O O . PRO A 1 123 ? -1.022 18.850 9.795 1.00 85.19 123 PRO A O 1
ATOM 998 N N . GLU A 1 124 ? -2.876 20.063 9.394 1.00 88.19 124 GLU A N 1
ATOM 999 C CA . GLU A 1 124 ? -3.410 20.036 10.752 1.00 88.19 124 GLU A CA 1
ATOM 1000 C C . GLU A 1 124 ? -4.525 18.988 10.821 1.00 88.19 124 GLU A C 1
ATOM 1002 O O . GLU A 1 124 ? -5.516 19.077 10.090 1.00 88.19 124 GLU A O 1
ATOM 1007 N N . TYR A 1 125 ? -4.353 17.981 11.680 1.00 88.88 125 TYR A N 1
ATOM 1008 C CA . TYR A 1 125 ? -5.284 16.863 11.777 1.00 88.88 125 TYR A CA 1
ATOM 1009 C C . TYR A 1 125 ? -6.371 17.128 12.820 1.00 88.88 125 TYR A C 1
ATOM 1011 O O . TYR A 1 125 ? -6.072 17.302 13.999 1.00 88.88 125 TYR A O 1
ATOM 1019 N N . THR A 1 126 ? -7.635 17.082 12.403 1.00 91.06 126 THR A N 1
ATOM 1020 C CA . THR A 1 126 ? -8.808 17.327 13.262 1.00 91.06 126 THR A CA 1
ATOM 1021 C C . THR A 1 126 ? -9.958 16.405 12.876 1.00 91.06 126 THR A C 1
ATOM 1023 O O . THR A 1 126 ? -9.987 15.920 11.752 1.00 91.06 126 THR A O 1
ATOM 1026 N N . ASP A 1 127 ? -10.889 16.151 13.797 1.00 92.31 127 ASP A N 1
ATOM 1027 C CA . ASP A 1 127 ? -12.166 15.472 13.519 1.00 92.31 127 ASP A CA 1
ATOM 1028 C C . ASP A 1 127 ? -12.034 14.120 12.792 1.00 92.31 127 ASP A C 1
ATOM 1030 O O . ASP A 1 127 ? -12.607 13.916 11.723 1.00 92.31 127 ASP A O 1
ATOM 1034 N N . TYR A 1 128 ? -11.232 13.210 13.356 1.00 94.06 128 TYR A N 1
ATOM 1035 C CA . TYR A 1 128 ? -10.965 11.884 12.770 1.00 94.06 128 TYR A CA 1
ATOM 1036 C C . TYR A 1 128 ? -10.710 10.771 13.788 1.00 94.06 128 TYR A C 1
ATOM 1038 O O . TYR A 1 128 ? -10.313 9.672 13.419 1.00 94.06 128 TYR A O 1
ATOM 1046 N N . CYS A 1 129 ? -10.773 11.060 15.088 1.00 94.88 129 CYS A N 1
ATOM 1047 C CA . CYS A 1 129 ? -10.266 10.119 16.078 1.00 94.88 129 CYS A CA 1
ATOM 1048 C C . CYS A 1 129 ? -11.051 10.173 17.377 1.00 94.88 129 CYS A C 1
ATOM 1050 O O . CYS A 1 129 ? -11.276 11.248 17.944 1.00 94.88 129 CYS A O 1
ATOM 1052 N N . TRP A 1 130 ? -11.465 8.988 17.830 1.00 97.44 130 TRP A N 1
ATOM 1053 C CA . TRP A 1 130 ? -12.093 8.806 19.123 1.00 97.44 130 TRP A CA 1
ATOM 1054 C C . TRP A 1 130 ? -11.050 8.995 20.216 1.00 97.44 130 TRP A C 1
ATOM 1056 O O . TRP A 1 130 ? -10.056 8.268 20.306 1.00 97.44 130 TRP A O 1
ATOM 1066 N N . ARG A 1 131 ? -11.319 9.984 21.060 1.00 96.44 131 ARG A N 1
ATOM 1067 C CA . ARG A 1 131 ? -10.536 10.314 22.241 1.00 96.44 131 ARG A CA 1
ATOM 1068 C C . ARG A 1 131 ? -11.473 10.261 23.441 1.00 96.44 131 ARG A C 1
ATOM 1070 O O . ARG A 1 131 ? -12.408 11.065 23.475 1.00 96.44 131 ARG A O 1
ATOM 1077 N N . PRO A 1 132 ? -11.293 9.317 24.377 1.00 97.38 132 PRO A N 1
ATOM 1078 C CA . PRO A 1 132 ? -12.032 9.366 25.626 1.00 97.38 132 PRO A CA 1
ATOM 1079 C C . PRO A 1 132 ? -11.570 10.572 26.451 1.00 97.38 132 PRO A C 1
ATOM 1081 O O . PRO A 1 132 ? -10.422 11.010 26.352 1.00 97.38 132 PRO A O 1
ATOM 1084 N N . GLU A 1 133 ? -12.462 11.090 27.286 1.00 97.00 133 GLU A N 1
ATOM 1085 C CA . GLU A 1 133 ? -12.131 12.134 28.252 1.00 97.00 133 GLU A CA 1
ATOM 1086 C C . GLU A 1 133 ? -11.025 11.640 29.198 1.00 97.00 133 GLU A C 1
ATOM 1088 O O . GLU A 1 133 ? -11.011 10.478 29.613 1.00 97.00 133 GLU A O 1
ATOM 1093 N N . LEU A 1 134 ? -10.085 12.512 29.574 1.00 94.44 134 LEU A N 1
ATOM 1094 C CA . LEU A 1 134 ? -8.923 12.106 30.382 1.00 94.44 134 LEU A CA 1
ATOM 1095 C C . LEU A 1 134 ? -9.330 11.481 31.728 1.00 94.44 134 LEU A C 1
ATOM 1097 O O . LEU A 1 134 ? -8.714 10.506 32.172 1.00 94.44 134 LEU A O 1
ATOM 1101 N N . GLU A 1 135 ? -10.401 12.009 32.321 1.00 95.06 135 GLU A N 1
ATOM 1102 C CA . GLU A 1 135 ? -10.953 11.592 33.615 1.00 95.06 135 GLU A CA 1
ATOM 1103 C C . GLU A 1 135 ? -11.919 10.401 33.527 1.00 95.06 135 GLU A C 1
ATOM 1105 O O . GLU A 1 135 ? -12.387 9.916 34.555 1.00 95.06 135 GLU A O 1
ATOM 1110 N N . ASP A 1 136 ? -12.227 9.908 32.324 1.00 97.25 136 ASP A N 1
ATOM 1111 C CA . ASP A 1 136 ? -13.047 8.710 32.144 1.00 97.25 136 ASP A CA 1
ATOM 1112 C C . ASP A 1 136 ? -12.315 7.494 32.742 1.00 97.25 136 ASP A C 1
ATOM 1114 O O . ASP A 1 136 ? -11.225 7.164 32.276 1.00 97.25 136 ASP A O 1
ATOM 1118 N N . PRO A 1 137 ? -12.837 6.814 33.776 1.00 94.69 137 PRO A N 1
ATOM 1119 C CA . PRO A 1 137 ? -12.155 5.664 34.366 1.00 94.69 137 PRO A CA 1
ATOM 1120 C C . PRO A 1 137 ? -12.211 4.412 33.478 1.00 94.69 137 PRO A C 1
ATOM 1122 O O . PRO A 1 137 ? -11.389 3.511 33.652 1.00 94.69 137 PRO A O 1
ATOM 1125 N N . ASP A 1 138 ? -13.157 4.345 32.539 1.00 97.31 138 ASP A N 1
ATOM 1126 C CA . ASP A 1 138 ? -13.404 3.167 31.716 1.00 97.31 138 ASP A CA 1
ATOM 1127 C C . ASP A 1 138 ? -12.626 3.208 30.404 1.00 97.31 138 ASP A C 1
ATOM 1129 O O . ASP A 1 138 ? -12.016 2.196 30.047 1.00 97.31 138 ASP A O 1
ATOM 1133 N N . LYS A 1 139 ? -12.611 4.365 29.723 1.00 97.94 139 LYS A N 1
ATOM 1134 C CA . LYS A 1 139 ? -11.936 4.586 28.424 1.00 97.94 139 LYS A CA 1
ATOM 1135 C C . LYS A 1 139 ? -12.218 3.449 27.436 1.00 97.94 139 LYS A C 1
ATOM 1137 O O . LYS A 1 139 ? -11.301 2.818 26.894 1.00 97.94 139 LYS A O 1
ATOM 1142 N N . GLU A 1 140 ? -13.501 3.166 27.249 1.00 98.50 140 GLU A N 1
ATOM 1143 C CA . GLU A 1 140 ? -14.002 1.977 26.576 1.00 98.50 140 GLU A CA 1
ATOM 1144 C C . GLU A 1 140 ? -14.838 2.333 25.341 1.00 98.50 140 GLU A C 1
ATOM 1146 O O . GLU A 1 140 ? -15.676 3.234 25.373 1.00 98.50 140 GLU A O 1
ATOM 1151 N N . ALA A 1 141 ? -14.625 1.590 24.256 1.00 98.75 141 ALA A N 1
ATOM 1152 C CA . ALA A 1 141 ? -15.459 1.595 23.064 1.00 98.75 141 ALA A CA 1
ATOM 1153 C C . ALA A 1 141 ? -15.971 0.181 22.786 1.00 98.75 141 ALA A C 1
ATOM 1155 O O . ALA A 1 141 ? -15.196 -0.776 22.767 1.00 98.75 141 ALA A O 1
ATOM 1156 N N . VAL A 1 142 ? -17.269 0.047 22.534 1.00 98.75 142 VAL A N 1
ATOM 1157 C CA . VAL A 1 142 ? -17.934 -1.237 22.304 1.00 98.75 142 VAL A CA 1
ATOM 1158 C C . VAL A 1 142 ? -18.625 -1.220 20.949 1.00 98.75 142 VAL A C 1
ATOM 1160 O O . VAL A 1 142 ? -19.487 -0.386 20.688 1.00 98.75 142 VAL A O 1
ATOM 1163 N N . PHE A 1 143 ? -18.263 -2.185 20.111 1.00 98.81 143 PHE A N 1
ATOM 1164 C CA . PHE A 1 143 ? -18.901 -2.493 18.838 1.00 98.81 143 PHE A CA 1
ATOM 1165 C C . PHE A 1 143 ? -19.886 -3.629 19.084 1.00 98.81 143 PHE A C 1
ATOM 1167 O O . PHE A 1 143 ? -19.474 -4.702 19.522 1.00 98.81 143 PHE A O 1
ATOM 1174 N N . THR A 1 144 ? -21.170 -3.414 18.807 1.00 98.69 144 THR A N 1
ATOM 1175 C CA . THR A 1 144 ? -22.235 -4.402 19.025 1.00 98.69 144 THR A CA 1
ATOM 1176 C C . THR A 1 144 ? -22.921 -4.750 17.710 1.00 98.69 144 THR A C 1
ATOM 1178 O O . THR A 1 144 ? -23.416 -3.873 17.003 1.00 98.69 144 THR A O 1
ATOM 1181 N N . TRP A 1 145 ? -23.007 -6.039 17.381 1.00 98.62 145 TRP A N 1
ATOM 1182 C CA . TRP A 1 145 ? -23.713 -6.517 16.192 1.00 98.62 145 TRP A CA 1
ATOM 1183 C C . TRP A 1 145 ? -25.086 -7.081 16.552 1.00 98.62 145 TRP A C 1
ATOM 1185 O O . TRP A 1 145 ? -25.232 -7.898 17.459 1.00 98.62 145 TRP A O 1
ATOM 1195 N N . LYS A 1 146 ? -26.111 -6.713 15.771 1.00 97.56 146 LYS A N 1
ATOM 1196 C CA . LYS A 1 146 ? -27.486 -7.230 15.939 1.00 97.56 146 LYS A CA 1
ATOM 1197 C C . LYS A 1 146 ? -27.607 -8.732 15.672 1.00 97.56 146 LYS A C 1
ATOM 1199 O O . LYS A 1 146 ? -28.552 -9.367 16.130 1.00 97.56 146 LYS A O 1
ATOM 1204 N N . LYS A 1 147 ? -26.695 -9.281 14.872 1.00 97.75 147 LYS A N 1
ATOM 1205 C CA . LYS A 1 147 ? -26.593 -10.709 14.564 1.00 97.75 147 LYS A CA 1
ATOM 1206 C C . LYS A 1 147 ? -25.166 -11.162 14.866 1.00 97.75 147 LYS A C 1
ATOM 1208 O O . LYS A 1 147 ? -24.258 -10.382 14.588 1.00 97.75 147 LYS A O 1
ATOM 1213 N N . PRO A 1 148 ? -24.959 -12.385 15.382 1.00 98.00 148 PRO A N 1
ATOM 1214 C CA . PRO A 1 148 ? -23.617 -12.899 15.603 1.00 98.00 148 PRO A CA 1
ATOM 1215 C C . PRO A 1 148 ? -22.791 -12.907 14.311 1.00 98.00 148 PRO A C 1
ATOM 1217 O O . PRO A 1 148 ? -23.307 -13.249 13.244 1.00 98.00 148 PRO A O 1
ATOM 1220 N N . VAL A 1 149 ? -21.517 -12.545 14.423 1.00 98.50 149 VAL A N 1
ATOM 1221 C CA . VAL A 1 149 ? -20.546 -12.487 13.324 1.00 98.50 149 VAL A CA 1
ATOM 1222 C C . VAL A 1 149 ? -19.347 -13.393 13.604 1.00 98.50 149 VAL A C 1
ATOM 1224 O O . VAL A 1 149 ? -19.157 -13.886 14.719 1.00 98.50 149 VAL A O 1
ATOM 1227 N N . THR A 1 150 ? -18.532 -13.603 12.576 1.00 98.31 150 THR A N 1
ATOM 1228 C CA . THR A 1 150 ? -17.190 -14.174 12.711 1.00 98.31 150 THR A CA 1
ATOM 1229 C C . THR A 1 150 ? -16.170 -13.040 12.704 1.00 98.31 150 THR A C 1
ATOM 1231 O O . THR A 1 150 ? -16.330 -12.086 11.944 1.00 98.31 150 THR A O 1
ATOM 1234 N N . VAL A 1 151 ? -15.133 -13.149 13.532 1.00 98.44 151 VAL A N 1
ATOM 1235 C CA . VAL A 1 151 ? -13.982 -12.240 13.569 1.00 98.44 151 VAL A CA 1
ATOM 1236 C C . VAL A 1 151 ? -12.713 -13.063 13.382 1.00 98.44 151 VAL A C 1
ATOM 1238 O O . VAL A 1 151 ? -12.485 -14.018 14.118 1.00 98.44 151 VAL A O 1
ATOM 1241 N N . GLU A 1 152 ? -11.889 -12.686 12.410 1.00 97.88 152 GLU A N 1
ATOM 1242 C CA . GLU A 1 152 ? -10.591 -13.323 12.139 1.00 97.88 152 GLU A CA 1
ATOM 1243 C C . GLU A 1 152 ? -9.428 -12.327 12.123 1.00 97.88 152 GLU A C 1
ATOM 1245 O O . GLU A 1 152 ? -8.289 -12.710 12.384 1.00 97.88 152 GLU A O 1
ATOM 1250 N N . LYS A 1 153 ? -9.702 -11.044 11.858 1.00 97.94 153 LYS A N 1
ATOM 1251 C CA . LYS A 1 153 ? -8.689 -9.985 11.847 1.00 97.94 153 LYS A CA 1
ATOM 1252 C C . LYS A 1 153 ? -9.266 -8.678 12.375 1.00 97.94 153 LYS A C 1
ATOM 1254 O O . LYS A 1 153 ? -10.399 -8.325 12.056 1.00 97.94 153 LYS A O 1
ATOM 1259 N N . ILE A 1 154 ? -8.470 -7.955 13.154 1.00 98.12 154 ILE A N 1
ATOM 1260 C CA . ILE A 1 154 ? -8.760 -6.593 13.612 1.00 98.12 154 ILE A CA 1
ATOM 1261 C C . ILE A 1 154 ? -7.570 -5.711 13.230 1.00 98.12 154 ILE A C 1
ATOM 1263 O O . ILE A 1 154 ? -6.425 -6.129 13.389 1.00 98.12 154 ILE A O 1
ATOM 1267 N N . VAL A 1 155 ? -7.819 -4.511 12.713 1.00 96.69 155 VAL A N 1
ATOM 1268 C CA . VAL A 1 155 ? -6.793 -3.510 12.407 1.00 96.69 155 VAL A CA 1
ATOM 1269 C C . VAL A 1 155 ? -7.120 -2.234 13.164 1.00 96.69 155 VAL A C 1
ATOM 1271 O O . VAL A 1 155 ? -8.205 -1.678 13.011 1.00 96.69 155 VAL A O 1
ATOM 1274 N N . LEU A 1 156 ? -6.187 -1.784 13.996 1.00 96.94 156 LEU A N 1
ATOM 1275 C CA . LEU A 1 156 ? -6.326 -0.562 14.783 1.00 96.94 156 LEU A CA 1
ATOM 1276 C C . LEU A 1 156 ? -5.411 0.530 14.242 1.00 96.94 156 LEU A C 1
ATOM 1278 O O . LEU A 1 156 ? -4.245 0.274 13.935 1.00 96.94 156 LEU A O 1
ATOM 1282 N N . TYR A 1 157 ? -5.931 1.751 14.207 1.00 94.94 157 TYR A N 1
ATOM 1283 C CA . TYR A 1 157 ? -5.197 2.955 13.839 1.00 94.94 157 TYR A CA 1
ATOM 1284 C C . TYR A 1 157 ? -5.251 3.946 15.002 1.00 94.94 157 TYR A C 1
ATOM 1286 O O . TYR A 1 157 ? -6.312 4.193 15.571 1.00 94.94 157 TYR A O 1
ATOM 1294 N N . GLY A 1 158 ? -4.096 4.481 15.398 1.00 93.44 158 GLY A N 1
ATOM 1295 C CA . GLY A 1 158 ? -3.990 5.464 16.477 1.00 93.44 158 GLY A CA 1
ATOM 1296 C C . GLY A 1 158 ? -4.080 6.914 15.999 1.00 93.44 158 GLY A C 1
ATOM 1297 O O . GLY A 1 158 ? -3.988 7.209 14.809 1.00 93.44 158 GLY A O 1
ATOM 1298 N N . ALA A 1 159 ? -4.181 7.839 16.953 1.00 92.00 159 ALA A N 1
ATOM 1299 C CA . ALA A 1 159 ? -4.042 9.267 16.685 1.00 92.00 159 ALA A CA 1
ATOM 1300 C C . ALA A 1 159 ? -2.693 9.615 16.020 1.00 92.00 159 ALA A C 1
ATOM 1302 O O . ALA A 1 159 ? -1.649 8.998 16.271 1.00 92.00 159 ALA A O 1
ATOM 1303 N N . VAL A 1 160 ? -2.711 10.656 15.191 1.00 87.94 160 VAL A N 1
ATOM 1304 C CA . VAL A 1 160 ? -1.515 11.267 14.614 1.00 87.94 160 VAL A CA 1
ATOM 1305 C C . VAL A 1 160 ? -0.907 12.230 15.623 1.00 87.94 160 VAL A C 1
ATOM 1307 O O . VAL A 1 160 ? -1.278 13.398 15.673 1.00 87.94 160 VAL A O 1
ATOM 1310 N N . SER A 1 161 ? 0.019 11.733 16.443 1.00 82.88 161 SER A N 1
ATOM 1311 C CA . SER A 1 161 ? 0.697 12.530 17.464 1.00 82.88 161 SER A CA 1
ATOM 1312 C C . SER A 1 161 ? 2.130 12.048 17.680 1.00 82.88 161 SER A C 1
ATOM 1314 O O . SER A 1 161 ? 2.384 10.850 17.811 1.00 82.88 161 SER A O 1
ATOM 1316 N N . ALA A 1 162 ? 3.064 12.998 17.759 1.00 78.31 162 ALA A N 1
ATOM 1317 C CA . ALA A 1 162 ? 4.454 12.721 18.117 1.00 78.31 162 ALA A CA 1
ATOM 1318 C C . ALA A 1 162 ? 4.652 12.568 19.638 1.00 78.31 162 ALA A C 1
ATOM 1320 O O . ALA A 1 162 ? 5.606 11.925 20.073 1.00 78.31 162 ALA A O 1
ATOM 1321 N N . GLU A 1 163 ? 3.759 13.153 20.441 1.00 86.38 163 GLU A N 1
ATOM 1322 C CA . GLU A 1 163 ? 3.919 13.287 21.896 1.00 86.38 163 GLU A CA 1
ATOM 1323 C C . GLU A 1 163 ? 2.996 12.360 22.689 1.00 86.38 163 GLU A C 1
ATOM 1325 O O . GLU A 1 163 ? 3.309 12.000 23.824 1.00 86.38 163 GLU A O 1
ATOM 1330 N N . SER A 1 164 ? 1.869 11.958 22.096 1.00 91.25 164 SER A N 1
ATOM 1331 C CA . SER A 1 164 ? 0.895 11.073 22.734 1.00 91.25 164 SER A CA 1
ATOM 1332 C C . SER A 1 164 ? 0.881 9.691 22.090 1.00 91.25 164 SER A C 1
ATOM 1334 O O . SER A 1 164 ? 1.090 9.543 20.885 1.00 91.25 164 SER A O 1
ATOM 1336 N N . LYS A 1 165 ? 0.637 8.656 22.897 1.00 92.94 165 LYS A N 1
ATOM 1337 C CA . LYS A 1 165 ? 0.502 7.272 22.422 1.00 92.94 165 LYS A CA 1
ATOM 1338 C C . LYS A 1 165 ? -0.293 6.411 23.393 1.00 92.94 165 LYS A C 1
ATOM 1340 O O . LYS A 1 165 ? -0.267 6.636 24.600 1.00 92.94 165 LYS A O 1
ATOM 1345 N N . ILE A 1 166 ? -0.950 5.385 22.861 1.00 97.00 166 ILE A N 1
ATOM 1346 C CA . ILE A 1 166 ? -1.581 4.340 23.668 1.00 97.00 166 ILE A CA 1
ATOM 1347 C C . ILE A 1 166 ? -0.521 3.284 23.984 1.00 97.00 166 ILE A C 1
ATOM 1349 O O . ILE A 1 166 ? -0.035 2.588 23.092 1.00 97.00 166 ILE A O 1
ATOM 1353 N N . ASP A 1 167 ? -0.161 3.174 25.260 1.00 97.25 167 ASP A N 1
ATOM 1354 C CA . ASP A 1 167 ? 0.853 2.229 25.727 1.00 97.25 167 ASP A CA 1
ATOM 1355 C C . ASP A 1 167 ? 0.270 0.827 25.879 1.00 97.25 167 ASP A C 1
ATOM 1357 O O . ASP A 1 167 ? 0.944 -0.150 25.567 1.00 97.25 167 ASP A O 1
ATOM 1361 N N . ARG A 1 168 ? -0.979 0.718 26.352 1.00 98.12 168 ARG A N 1
ATOM 1362 C CA . ARG A 1 168 ? -1.664 -0.566 26.539 1.00 98.12 168 ARG A CA 1
ATOM 1363 C C . ARG A 1 168 ? -3.142 -0.450 26.213 1.00 98.12 168 ARG A C 1
ATOM 1365 O O . ARG A 1 168 ? -3.828 0.439 26.718 1.00 98.12 168 ARG A O 1
ATOM 1372 N N . LEU A 1 169 ? -3.635 -1.391 25.420 1.00 98.19 169 LEU A N 1
ATOM 1373 C CA . LEU A 1 169 ? -5.038 -1.507 25.038 1.00 98.19 169 LEU A CA 1
ATOM 1374 C C . LEU A 1 169 ? -5.477 -2.962 25.156 1.00 98.19 169 LEU A C 1
ATOM 1376 O O . LEU A 1 169 ? -4.719 -3.864 24.828 1.00 98.19 169 LEU A O 1
ATOM 1380 N N . GLN A 1 170 ? -6.694 -3.208 25.614 1.00 98.50 170 GLN A N 1
ATOM 1381 C CA . GLN A 1 170 ? -7.284 -4.537 25.639 1.00 98.50 170 GLN A CA 1
ATOM 1382 C C . GLN A 1 170 ? -8.361 -4.647 24.567 1.00 98.50 170 GLN A C 1
ATOM 1384 O O . GLN A 1 170 ? -9.228 -3.782 24.469 1.00 98.50 170 GLN A O 1
ATOM 1389 N N . VAL A 1 171 ? -8.306 -5.728 23.791 1.00 98.69 171 VAL A N 1
ATOM 1390 C CA . VAL A 1 171 ? -9.378 -6.153 22.891 1.00 98.69 171 VAL A CA 1
ATOM 1391 C C . VAL A 1 171 ? -10.063 -7.356 23.518 1.00 98.69 171 VAL A C 1
ATOM 1393 O O . VAL A 1 171 ? -9.397 -8.344 23.822 1.00 98.69 171 VAL A O 1
ATOM 1396 N N . THR A 1 172 ? -11.378 -7.294 23.693 1.00 98.75 172 THR A N 1
ATOM 1397 C CA . THR A 1 172 ? -12.179 -8.400 24.234 1.00 98.75 172 THR A CA 1
ATOM 1398 C C . THR A 1 172 ? -13.361 -8.682 23.317 1.00 98.75 172 THR A C 1
ATOM 1400 O O . THR A 1 172 ? -14.047 -7.758 22.896 1.00 98.75 172 THR A O 1
ATOM 1403 N N . LEU A 1 173 ? -13.621 -9.952 23.014 1.00 98.81 173 LEU A N 1
ATOM 1404 C CA . LEU A 1 173 ? -14.790 -10.383 22.248 1.00 98.81 173 LEU A CA 1
ATOM 1405 C C . LEU A 1 173 ? -15.824 -11.035 23.169 1.00 98.81 173 LEU A C 1
ATOM 1407 O O . LEU A 1 173 ? -15.488 -11.608 24.206 1.00 98.81 173 LEU A O 1
ATOM 1411 N N . SER A 1 174 ? -17.093 -11.008 22.764 1.00 98.62 174 SER A N 1
ATOM 1412 C CA . SER A 1 174 ? -18.213 -11.536 23.559 1.00 98.62 174 SER A CA 1
ATOM 1413 C C . SER A 1 174 ? -18.131 -13.031 23.887 1.00 98.62 174 SER A C 1
ATOM 1415 O O . SER A 1 174 ? -18.819 -13.494 24.792 1.00 98.62 174 SER A O 1
ATOM 1417 N N . ASN A 1 175 ? -17.315 -13.802 23.162 1.00 97.94 175 ASN A N 1
ATOM 1418 C CA . ASN A 1 175 ? -17.082 -15.221 23.440 1.00 97.94 175 ASN A CA 1
ATOM 1419 C C . ASN A 1 175 ? -16.016 -15.470 24.527 1.00 97.94 175 ASN A C 1
ATOM 1421 O O . ASN A 1 175 ? -15.677 -16.620 24.796 1.00 97.94 175 ASN A O 1
ATOM 1425 N N . GLY A 1 176 ? -15.479 -14.410 25.138 1.00 97.88 176 GLY A N 1
ATOM 1426 C CA . GLY A 1 176 ? -14.460 -14.482 26.182 1.00 97.88 176 GLY A CA 1
ATOM 1427 C C . GLY A 1 176 ? -13.020 -14.406 25.672 1.00 97.88 176 GLY A C 1
ATOM 1428 O O . GLY A 1 176 ? -12.108 -14.369 26.497 1.00 97.88 176 GLY A O 1
ATOM 1429 N N . PHE A 1 177 ? -12.784 -14.345 24.353 1.00 98.38 177 PHE A N 1
ATOM 1430 C CA . PHE A 1 177 ? -11.457 -14.018 23.831 1.00 98.38 177 PHE A CA 1
ATOM 1431 C C . PHE A 1 177 ? -11.022 -12.649 24.364 1.00 98.38 177 PHE A C 1
ATOM 1433 O O . PHE A 1 177 ? -11.784 -11.685 24.300 1.00 98.38 177 PHE A O 1
ATOM 1440 N N . SER A 1 178 ? -9.791 -12.551 24.860 1.00 98.06 178 SER A N 1
ATOM 1441 C CA . SER A 1 178 ? -9.208 -11.284 25.287 1.00 98.06 178 SER A CA 1
ATOM 1442 C C . SER A 1 178 ? -7.718 -11.255 24.975 1.00 98.06 178 SER A C 1
ATOM 1444 O O . SER A 1 178 ? -7.001 -12.220 25.244 1.00 98.06 178 SER A O 1
ATOM 1446 N N . GLN A 1 179 ? -7.252 -10.141 24.422 1.00 98.19 179 GLN A N 1
ATOM 1447 C CA . GLN A 1 179 ? -5.854 -9.914 24.094 1.00 98.19 179 GLN A CA 1
ATOM 1448 C C . GLN A 1 179 ? -5.448 -8.507 24.521 1.00 98.19 179 GLN A C 1
ATOM 1450 O O . GLN A 1 179 ? -6.073 -7.517 24.141 1.00 98.19 179 GLN A O 1
ATOM 1455 N N . THR A 1 180 ? -4.364 -8.424 25.291 1.00 98.38 180 THR A N 1
ATOM 1456 C CA . THR A 1 180 ? -3.703 -7.153 25.581 1.00 98.38 180 THR A CA 1
ATOM 1457 C C . THR A 1 180 ? -2.719 -6.840 24.466 1.00 98.38 180 THR A C 1
ATOM 1459 O O . THR A 1 180 ? -1.885 -7.665 24.093 1.00 98.38 180 THR A O 1
ATOM 1462 N N . ILE A 1 181 ? -2.834 -5.631 23.9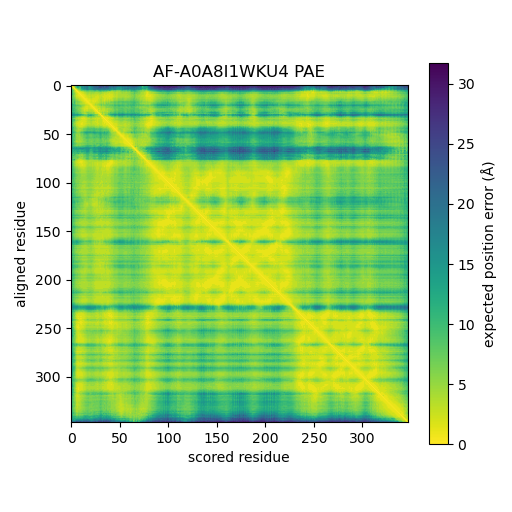50 1.00 97.12 181 ILE A N 1
ATOM 1463 C CA . ILE A 1 181 ? -1.961 -5.016 22.974 1.00 97.12 181 ILE A CA 1
ATOM 1464 C C . ILE A 1 181 ? -1.020 -4.075 23.710 1.00 97.12 181 ILE A C 1
ATOM 1466 O O . ILE A 1 181 ? -1.456 -3.191 24.448 1.00 97.12 181 ILE A O 1
ATOM 1470 N N . GLU A 1 182 ? 0.269 -4.266 23.472 1.00 96.56 182 GLU A N 1
ATOM 1471 C CA . GLU A 1 182 ? 1.331 -3.423 24.001 1.00 96.56 182 GLU A CA 1
ATOM 1472 C C . GLU A 1 182 ? 1.806 -2.485 22.886 1.00 96.56 182 GLU A C 1
ATOM 1474 O O . GLU A 1 182 ? 2.145 -2.942 21.797 1.00 96.56 182 GLU A O 1
ATOM 1479 N N . ASN A 1 183 ? 1.857 -1.188 23.177 1.00 93.44 183 ASN A N 1
ATOM 1480 C CA . ASN A 1 183 ? 2.260 -0.097 22.290 1.00 93.44 183 ASN A CA 1
ATOM 1481 C C . ASN A 1 183 ? 1.502 -0.068 20.953 1.00 93.44 183 ASN A C 1
ATOM 1483 O O . ASN A 1 183 ? 1.961 -0.615 19.948 1.00 93.44 183 ASN A O 1
ATOM 1487 N N . LEU A 1 184 ? 0.380 0.656 20.908 1.00 94.88 184 LEU A N 1
ATOM 1488 C CA . LEU A 1 184 ? -0.243 0.972 19.624 1.00 94.88 184 LEU A CA 1
ATOM 1489 C C . LEU A 1 184 ? 0.735 1.828 18.790 1.00 94.88 184 LEU A C 1
ATOM 1491 O O . LEU A 1 184 ? 1.271 2.809 19.321 1.00 94.88 184 LEU A O 1
ATOM 1495 N N . PRO A 1 185 ? 0.990 1.490 17.510 1.00 91.56 185 PRO A N 1
ATOM 1496 C CA . PRO A 1 185 ? 1.894 2.255 16.667 1.00 91.56 185 PRO A CA 1
ATOM 1497 C C . PRO A 1 185 ? 1.494 3.732 16.583 1.00 91.56 185 PRO A C 1
ATOM 1499 O O . PRO A 1 185 ? 0.319 4.081 16.466 1.00 91.56 185 PRO A O 1
ATOM 1502 N N . GLN A 1 186 ? 2.494 4.608 16.641 1.00 87.25 186 GLN A N 1
ATOM 1503 C CA . GLN A 1 186 ? 2.292 6.053 16.561 1.00 87.25 186 GLN A CA 1
ATOM 1504 C C . GLN A 1 186 ? 1.968 6.505 15.133 1.00 87.25 186 GLN A C 1
ATOM 1506 O O . GLN A 1 186 ? 2.181 5.771 14.163 1.00 87.25 186 GLN A O 1
ATOM 1511 N N . ASN A 1 187 ? 1.518 7.756 15.010 1.00 86.06 187 ASN A N 1
ATOM 1512 C CA . ASN A 1 187 ? 1.270 8.432 13.734 1.00 86.06 187 ASN A CA 1
ATOM 1513 C C . ASN A 1 187 ? 0.279 7.676 12.835 1.00 86.06 187 ASN A C 1
ATOM 1515 O O . ASN A 1 187 ? 0.470 7.598 11.625 1.00 86.06 187 ASN A O 1
ATOM 1519 N N . GLY A 1 188 ? -0.743 7.067 13.445 1.00 87.00 188 GLY A N 1
ATOM 1520 C CA . GLY A 1 188 ? -1.767 6.276 12.758 1.00 87.00 188 GLY A CA 1
ATOM 1521 C C . GLY A 1 188 ? -1.239 5.135 11.892 1.00 87.00 188 GLY A C 1
ATOM 1522 O O . GLY A 1 188 ? -1.903 4.729 10.941 1.00 87.00 188 GLY A O 1
ATOM 1523 N N . ASN A 1 189 ? -0.055 4.599 12.200 1.00 88.62 189 ASN A N 1
ATOM 1524 C CA . ASN A 1 189 ? 0.387 3.357 11.581 1.00 88.62 189 ASN A CA 1
ATOM 1525 C C . ASN A 1 189 ? -0.542 2.203 12.007 1.00 88.62 189 ASN A C 1
ATOM 1527 O O . ASN A 1 189 ? -0.910 2.126 13.182 1.00 88.62 189 ASN A O 1
ATOM 1531 N N . PRO A 1 190 ? -0.924 1.306 11.082 1.00 91.38 190 PRO A N 1
ATOM 1532 C CA . PRO A 1 190 ? -1.828 0.208 11.397 1.00 91.38 190 PRO A CA 1
ATOM 1533 C C . PRO A 1 190 ? -1.169 -0.814 12.325 1.00 91.38 190 PRO A C 1
ATOM 1535 O O . PRO A 1 190 ? -0.007 -1.182 12.138 1.00 91.38 190 PRO A O 1
ATOM 1538 N N . LEU A 1 191 ? -1.949 -1.345 13.264 1.00 94.25 191 LEU A N 1
ATOM 1539 C CA . LEU A 1 191 ? -1.636 -2.572 13.988 1.00 94.25 191 LEU A CA 1
ATOM 1540 C C . LEU A 1 191 ? -2.626 -3.665 13.604 1.00 94.25 191 LEU A C 1
ATOM 1542 O O . LEU A 1 191 ? -3.821 -3.524 13.846 1.00 94.25 191 LEU A O 1
ATOM 1546 N N . GLU A 1 192 ? -2.118 -4.772 13.071 1.00 95.12 192 GLU A N 1
ATOM 1547 C CA . GLU A 1 192 ? -2.930 -5.945 12.753 1.00 95.12 192 GLU A CA 1
ATOM 1548 C C . GLU A 1 192 ? -2.936 -6.945 13.917 1.00 95.12 192 GLU A C 1
ATOM 1550 O O . GLU A 1 192 ? -1.893 -7.281 14.479 1.00 95.12 192 GLU A O 1
ATOM 1555 N N . ILE A 1 193 ? -4.125 -7.431 14.267 1.00 97.06 193 ILE A N 1
ATOM 1556 C CA . ILE A 1 193 ? -4.379 -8.394 15.337 1.00 97.06 193 ILE A CA 1
ATOM 1557 C C . ILE A 1 193 ? -5.088 -9.601 14.724 1.00 97.06 193 ILE A C 1
ATOM 1559 O O . ILE A 1 193 ? -6.113 -9.455 14.055 1.00 97.06 193 ILE A O 1
ATOM 1563 N N . PHE A 1 194 ? -4.557 -10.793 14.996 1.00 97.06 194 PHE A N 1
ATOM 1564 C CA . PHE A 1 194 ? -5.040 -12.065 14.457 1.00 97.06 194 PHE A CA 1
ATOM 1565 C C . PHE A 1 194 ? -5.507 -12.974 15.601 1.00 97.06 194 PHE A C 1
ATOM 1567 O O . PHE A 1 194 ? -4.730 -13.792 16.097 1.00 97.06 194 PHE A O 1
ATOM 1574 N N . PRO A 1 195 ? -6.764 -12.844 16.060 1.00 95.06 195 PRO A N 1
ATOM 1575 C CA . PRO A 1 195 ? -7.310 -13.682 17.128 1.00 95.06 195 PRO A CA 1
ATOM 1576 C C . PRO A 1 195 ? -7.544 -15.149 16.708 1.00 95.06 195 PRO A C 1
ATOM 1578 O O . PRO A 1 195 ? -8.008 -15.951 17.521 1.00 95.06 195 PRO A O 1
ATOM 1581 N N . GLY A 1 196 ? -7.269 -15.517 15.450 1.00 95.69 196 GLY A N 1
ATOM 1582 C CA . GLY A 1 196 ? -7.773 -16.743 14.832 1.00 95.69 196 GLY A CA 1
ATOM 1583 C C . GLY A 1 196 ? -9.279 -16.655 14.569 1.00 95.69 196 GLY A C 1
ATOM 1584 O O . GLY A 1 196 ? -9.897 -15.618 14.800 1.00 95.69 196 GLY A O 1
ATOM 1585 N N . LYS A 1 197 ? -9.892 -17.743 14.095 1.00 97.38 197 LYS A N 1
ATOM 1586 C CA . LYS A 1 197 ? -11.330 -17.766 13.797 1.00 97.38 197 LYS A CA 1
ATOM 1587 C C . LYS A 1 197 ? -12.179 -17.750 15.066 1.00 97.38 197 LYS A C 1
ATOM 1589 O O . LYS A 1 197 ? -12.310 -18.766 15.745 1.00 97.38 197 LYS A O 1
ATOM 1594 N N . GLN A 1 198 ? -12.785 -16.601 15.350 1.00 98.25 198 GLN A N 1
ATOM 1595 C CA . GLN A 1 198 ? -13.698 -16.389 16.471 1.00 98.25 198 GLN A CA 1
ATOM 1596 C C . GLN A 1 198 ? -15.139 -16.333 15.956 1.00 98.25 198 GLN A C 1
ATOM 1598 O O . GLN A 1 198 ? -15.505 -15.425 15.214 1.00 98.25 198 GLN A O 1
ATOM 1603 N N . GLU A 1 199 ? -15.964 -17.313 16.321 1.00 98.06 199 GLU A N 1
ATOM 1604 C CA . GLU A 1 199 ? -17.353 -17.434 15.852 1.00 98.06 199 GLU A CA 1
ATOM 1605 C C . GLU A 1 199 ? -18.365 -16.994 16.919 1.00 98.06 199 GLU A C 1
ATOM 1607 O O . GLU A 1 199 ? -18.077 -17.005 18.116 1.00 98.06 199 GLU A O 1
ATOM 1612 N N . ASN A 1 200 ? -19.582 -16.664 16.477 1.00 98.06 200 ASN A N 1
ATOM 1613 C CA . ASN A 1 200 ? -20.697 -16.232 17.327 1.00 98.06 200 ASN A CA 1
ATOM 1614 C C . ASN A 1 200 ? -20.402 -14.965 18.151 1.00 98.06 200 ASN A C 1
ATOM 1616 O O . ASN A 1 200 ? -20.867 -14.823 19.283 1.00 98.06 200 ASN A O 1
ATOM 1620 N N . ILE A 1 201 ? -19.644 -14.031 17.577 1.00 98.75 201 ILE A N 1
ATOM 1621 C CA . ILE A 1 201 ? -19.308 -12.765 18.224 1.00 98.75 201 ILE A CA 1
ATOM 1622 C C . ILE A 1 201 ? -20.481 -11.798 18.106 1.00 98.75 201 ILE A C 1
ATOM 1624 O O . ILE A 1 201 ? -20.966 -11.526 17.013 1.00 98.75 201 ILE A O 1
ATOM 1628 N N . THR A 1 202 ? -20.943 -11.269 19.232 1.00 98.69 202 THR A N 1
ATOM 1629 C CA . THR A 1 202 ? -22.000 -10.251 19.307 1.00 98.69 202 THR A CA 1
ATOM 1630 C C . THR A 1 202 ? -21.456 -8.891 19.711 1.00 98.69 202 THR A C 1
ATOM 1632 O O . THR A 1 202 ? -22.095 -7.883 19.421 1.00 98.69 202 THR A O 1
ATOM 1635 N N . SER A 1 203 ? -20.281 -8.843 20.345 1.00 98.75 203 SER A N 1
ATOM 1636 C CA . SER A 1 203 ? -19.595 -7.590 20.647 1.00 98.75 203 SER A CA 1
ATOM 1637 C C . SER A 1 203 ? -18.072 -7.711 20.646 1.00 98.75 203 SER A C 1
ATOM 1639 O O . SER A 1 203 ? -17.513 -8.785 20.879 1.00 98.75 203 SER A O 1
ATOM 1641 N N . CYS A 1 204 ? -17.420 -6.584 20.367 1.00 98.81 204 CYS A N 1
ATOM 1642 C CA . CYS A 1 204 ? -15.984 -6.367 20.487 1.00 98.81 204 CYS A CA 1
ATOM 1643 C C . CYS A 1 204 ? -15.765 -5.094 21.305 1.00 98.81 204 CYS A C 1
ATOM 1645 O O . CYS A 1 204 ? -16.286 -4.038 20.956 1.00 98.81 204 CYS A O 1
ATOM 1647 N N . THR A 1 205 ? -14.986 -5.192 22.372 1.00 98.81 205 THR A N 1
ATOM 1648 C CA . THR A 1 205 ? -14.669 -4.089 23.275 1.00 98.81 205 THR A CA 1
ATOM 1649 C C . THR A 1 205 ? -13.203 -3.716 23.126 1.00 98.81 205 THR A C 1
ATOM 1651 O O . THR A 1 205 ? -12.332 -4.583 23.216 1.00 98.81 205 THR A O 1
ATOM 1654 N N . LEU A 1 206 ? -12.937 -2.427 22.930 1.00 98.69 206 LEU A N 1
ATOM 1655 C CA . LEU A 1 206 ? -11.617 -1.817 23.023 1.00 98.69 206 LEU A CA 1
ATOM 1656 C C . LEU A 1 206 ? -11.541 -1.034 24.330 1.00 98.69 206 LEU A C 1
ATOM 1658 O O . LEU A 1 206 ? -12.359 -0.145 24.555 1.00 98.69 206 LEU A O 1
ATOM 1662 N N . LYS A 1 207 ? -10.548 -1.325 25.169 1.00 98.56 207 LYS A N 1
ATOM 1663 C CA . LYS A 1 207 ? -10.329 -0.616 26.434 1.00 98.56 207 LYS A CA 1
ATOM 1664 C C . LYS A 1 207 ? -8.908 -0.085 26.520 1.00 98.56 207 LYS A C 1
ATOM 1666 O O . LYS A 1 207 ? -7.957 -0.865 26.483 1.00 98.56 207 LYS A O 1
ATOM 1671 N N . ILE A 1 208 ? -8.747 1.229 26.654 1.00 98.38 208 ILE A N 1
ATOM 1672 C CA . ILE A 1 208 ? -7.427 1.840 26.849 1.00 98.38 208 ILE A CA 1
ATOM 1673 C C . ILE A 1 208 ? -7.021 1.645 28.313 1.00 98.38 208 ILE A C 1
ATOM 1675 O O . ILE A 1 208 ? -7.632 2.205 29.217 1.00 98.38 208 ILE A O 1
ATOM 1679 N N . LEU A 1 209 ? -5.981 0.844 28.549 1.00 98.12 209 LEU A N 1
ATOM 1680 C CA . LEU A 1 209 ? -5.496 0.524 29.894 1.00 98.12 209 LEU A CA 1
ATOM 1681 C C . LEU A 1 209 ? -4.480 1.555 30.400 1.00 98.12 209 LEU A C 1
ATOM 1683 O O . LEU A 1 209 ? -4.452 1.868 31.588 1.00 98.12 209 LEU A O 1
ATOM 1687 N N . SER A 1 210 ? -3.625 2.060 29.509 1.00 97.38 210 SER A N 1
ATOM 1688 C CA . SER A 1 210 ? -2.665 3.124 29.816 1.00 97.38 210 SER A CA 1
ATOM 1689 C C . SER A 1 210 ? -2.226 3.859 28.553 1.00 97.38 210 SER A C 1
ATOM 1691 O O . SER A 1 210 ? -2.138 3.265 27.475 1.00 97.38 210 SER A O 1
ATOM 1693 N N . ALA A 1 211 ? -1.900 5.139 28.701 1.00 96.75 211 ALA A N 1
ATOM 1694 C CA . ALA A 1 211 ? -1.420 5.995 27.627 1.00 96.75 211 ALA A CA 1
ATOM 1695 C C . ALA A 1 211 ? -0.442 7.051 28.157 1.00 96.75 211 ALA A C 1
ATOM 1697 O O . ALA A 1 211 ? -0.466 7.407 29.338 1.00 96.75 211 ALA A O 1
ATOM 1698 N N . THR A 1 212 ? 0.380 7.569 27.251 1.00 95.19 212 THR A N 1
ATOM 1699 C CA . THR A 1 212 ? 1.296 8.687 27.471 1.00 95.19 212 THR A CA 1
ATOM 1700 C C . THR A 1 212 ? 0.758 9.911 26.735 1.00 95.19 212 THR A C 1
ATOM 1702 O O . THR A 1 212 ? 0.285 9.792 25.603 1.00 95.19 212 THR A O 1
ATOM 1705 N N . GLY A 1 213 ? 0.862 11.085 27.362 1.00 94.00 213 GLY A N 1
ATOM 1706 C CA . GLY A 1 213 ? 0.339 12.343 26.824 1.00 94.00 213 GLY A CA 1
ATOM 1707 C C . GLY A 1 213 ? -1.170 12.500 27.026 1.00 94.00 213 GLY A C 1
ATOM 1708 O O . GLY A 1 213 ? -1.798 11.733 27.753 1.00 94.00 213 GLY A O 1
ATOM 1709 N N . THR A 1 214 ? -1.749 13.526 26.405 1.00 91.56 214 THR A N 1
ATOM 1710 C CA . THR A 1 214 ? -3.175 13.882 26.551 1.00 91.56 214 THR A CA 1
ATOM 1711 C C . THR A 1 214 ? -3.962 13.785 25.249 1.00 91.56 214 THR A C 1
ATOM 1713 O O . THR A 1 214 ? -5.182 13.869 25.276 1.00 91.56 214 THR A O 1
ATOM 1716 N N . ASP A 1 215 ? -3.281 13.611 24.117 1.00 90.88 215 ASP A N 1
ATOM 1717 C CA . ASP A 1 215 ? -3.873 13.585 22.776 1.00 90.88 215 ASP A CA 1
ATOM 1718 C C . ASP A 1 215 ? -3.832 12.170 22.168 1.00 90.88 215 ASP A C 1
ATOM 1720 O O . ASP A 1 215 ? -3.568 11.967 20.983 1.00 90.88 215 ASP A O 1
ATOM 1724 N N . TYR A 1 216 ? -4.020 11.151 23.007 1.00 94.88 216 TYR A N 1
ATOM 1725 C CA . TYR A 1 216 ? -4.101 9.762 22.565 1.00 94.88 216 TYR A CA 1
ATOM 1726 C C . TYR A 1 216 ? -5.532 9.409 22.153 1.00 94.88 216 TYR A C 1
ATOM 1728 O O . TYR A 1 216 ? -6.507 9.923 22.696 1.00 94.88 216 TYR A O 1
ATOM 1736 N N . GLY A 1 217 ? -5.661 8.482 21.211 1.00 95.62 217 GLY A N 1
ATOM 1737 C CA . GLY A 1 217 ? -6.955 8.016 20.737 1.00 95.62 217 GLY A CA 1
ATOM 1738 C C . GLY A 1 217 ? -6.818 6.982 19.631 1.00 95.62 217 GLY A C 1
ATOM 1739 O O . GLY A 1 217 ? -5.702 6.641 19.220 1.00 95.62 217 GLY A O 1
ATOM 1740 N N . ILE A 1 218 ? -7.962 6.495 19.164 1.00 97.00 218 ILE A N 1
ATOM 1741 C CA . ILE A 1 218 ? -8.078 5.519 18.079 1.00 97.00 218 ILE A CA 1
ATOM 1742 C C . ILE A 1 218 ? -8.815 6.199 16.927 1.00 97.00 218 ILE A C 1
ATOM 1744 O O . ILE A 1 218 ? -9.944 6.660 17.105 1.00 97.00 218 ILE A O 1
ATOM 1748 N N . SER A 1 219 ? -8.173 6.284 15.764 1.00 95.56 219 SER A N 1
ATOM 1749 C CA . SER A 1 219 ? -8.787 6.860 14.569 1.00 95.56 219 SER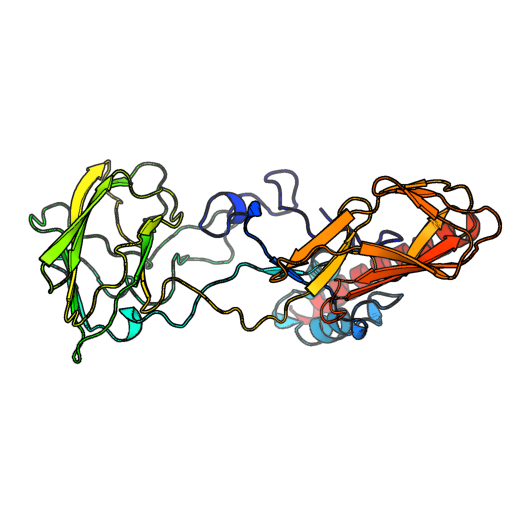 A CA 1
ATOM 1750 C C . SER A 1 219 ? -9.701 5.889 13.849 1.00 95.56 219 SER A C 1
ATOM 1752 O O . SER A 1 219 ? -10.729 6.306 13.356 1.00 95.56 219 SER A O 1
ATOM 1754 N N . GLU A 1 220 ? -9.379 4.599 13.841 1.00 96.44 220 GLU A N 1
ATOM 1755 C CA . GLU A 1 220 ? -10.196 3.594 13.164 1.00 96.44 220 GLU A CA 1
ATOM 1756 C C . GLU A 1 220 ? -9.993 2.217 13.812 1.00 96.44 220 GLU A C 1
ATOM 1758 O O . GLU A 1 220 ? -8.881 1.853 14.214 1.00 96.44 220 GLU A O 1
ATOM 1763 N N . CYS A 1 221 ? -11.072 1.438 13.883 1.00 97.81 221 CYS A N 1
ATOM 1764 C CA . CYS A 1 221 ? -11.059 0.015 14.189 1.00 97.81 221 CYS A CA 1
ATOM 1765 C C . CYS A 1 221 ? -11.734 -0.751 13.049 1.00 97.81 221 CYS A C 1
ATOM 1767 O O . CYS A 1 221 ? -12.964 -0.798 12.922 1.00 97.81 221 CYS A O 1
ATOM 1769 N N . GLU A 1 222 ? -10.915 -1.390 12.226 1.00 97.50 222 GLU A N 1
ATOM 1770 C CA . GLU A 1 222 ? -11.400 -2.245 11.158 1.00 97.50 222 GLU A CA 1
ATOM 1771 C C . GLU A 1 222 ? -11.475 -3.691 11.653 1.00 97.50 222 GLU A C 1
ATOM 1773 O O . GLU A 1 222 ? -10.493 -4.246 12.135 1.00 97.50 222 GLU A O 1
ATOM 1778 N N . ILE A 1 223 ? -12.637 -4.325 11.532 1.00 98.12 223 ILE A N 1
ATOM 1779 C CA . ILE A 1 223 ? -12.865 -5.709 11.962 1.00 98.12 223 ILE A CA 1
ATOM 1780 C C . ILE A 1 223 ? -13.262 -6.515 10.732 1.00 98.12 223 ILE A C 1
ATOM 1782 O O . ILE A 1 223 ? -14.130 -6.092 9.975 1.00 98.12 223 ILE A O 1
ATOM 1786 N N . TYR A 1 224 ? -12.655 -7.680 10.533 1.00 97.56 224 TYR A N 1
ATOM 1787 C CA . TYR A 1 224 ? -12.854 -8.513 9.352 1.00 97.56 224 TYR A CA 1
ATOM 1788 C C . TYR A 1 224 ? -13.278 -9.927 9.732 1.00 97.56 224 TYR A C 1
ATOM 1790 O O . TYR A 1 224 ? -12.748 -10.532 10.667 1.00 97.56 224 TYR A O 1
ATOM 1798 N N . SER A 1 225 ? -14.217 -10.464 8.951 1.00 96.44 225 SER A N 1
ATOM 1799 C CA . SER A 1 225 ? -14.709 -11.838 9.113 1.00 96.44 225 SER A CA 1
ATOM 1800 C C . SER A 1 225 ? -13.759 -12.902 8.571 1.00 96.44 225 SER A C 1
ATOM 1802 O O . SER A 1 225 ? -13.887 -14.063 8.946 1.00 96.44 225 SER A O 1
ATOM 1804 N N . THR A 1 226 ? -12.801 -12.496 7.734 1.00 94.69 226 THR A N 1
ATOM 1805 C CA . THR A 1 226 ? -11.742 -13.349 7.195 1.00 94.69 226 THR A CA 1
ATOM 1806 C C . THR A 1 226 ? -10.385 -12.681 7.356 1.00 94.69 226 THR A C 1
ATOM 1808 O O . THR A 1 226 ? -10.254 -11.467 7.155 1.00 94.69 226 THR A O 1
ATOM 1811 N N . GLU A 1 227 ? -9.357 -13.468 7.660 1.00 90.00 227 GLU A N 1
ATOM 1812 C CA . GLU A 1 227 ? -7.971 -12.992 7.621 1.00 90.00 227 GLU A CA 1
ATOM 1813 C C . GLU A 1 227 ? -7.560 -12.622 6.189 1.00 90.00 227 GLU A C 1
ATOM 1815 O O . GLU A 1 227 ? -7.071 -11.516 5.927 1.00 90.00 227 GLU A O 1
ATOM 1820 N N . GLU A 1 228 ? -7.812 -13.537 5.253 1.00 82.00 228 GLU A N 1
ATOM 1821 C CA . GLU A 1 228 ? -7.407 -13.393 3.863 1.00 82.00 228 GLU A CA 1
ATOM 1822 C C . GLU A 1 228 ? -8.243 -12.344 3.127 1.00 82.00 228 GLU A C 1
ATOM 1824 O O . GLU A 1 228 ? -9.471 -12.270 3.252 1.00 82.00 228 GLU A O 1
ATOM 1829 N N . PHE A 1 229 ? -7.554 -11.563 2.295 1.00 75.56 229 PHE A N 1
ATOM 1830 C CA . PHE A 1 229 ? -8.162 -10.663 1.328 1.00 75.56 229 PHE A CA 1
ATOM 1831 C C . PHE A 1 229 ? -7.878 -11.159 -0.084 1.00 75.56 229 PHE A C 1
ATOM 1833 O O . PHE A 1 229 ? -6.744 -11.113 -0.564 1.00 75.56 229 PHE A O 1
ATOM 1840 N N . THR A 1 230 ? -8.925 -11.578 -0.790 1.00 71.06 230 THR A N 1
ATOM 1841 C CA . THR A 1 230 ? -8.824 -11.815 -2.228 1.00 71.06 230 THR A CA 1
ATOM 1842 C C . THR A 1 230 ? -8.937 -10.481 -2.955 1.00 71.06 230 THR A C 1
ATOM 1844 O O . THR A 1 230 ? -10.034 -9.950 -3.149 1.00 71.06 230 THR A O 1
ATOM 1847 N N . SER A 1 231 ? -7.794 -9.938 -3.375 1.00 75.88 231 SER A N 1
ATOM 1848 C CA . SER A 1 231 ? -7.780 -8.757 -4.234 1.00 75.88 231 SER A CA 1
ATOM 1849 C C . SER A 1 231 ? -8.602 -8.997 -5.498 1.00 75.88 231 SER A C 1
ATOM 1851 O O . SER A 1 231 ? -8.529 -10.056 -6.120 1.00 75.88 231 SER A O 1
ATOM 1853 N N . LYS A 1 232 ? -9.382 -7.990 -5.903 1.00 81.38 232 LYS A N 1
ATOM 1854 C CA . LYS A 1 232 ? -10.070 -7.994 -7.202 1.00 81.38 232 LYS A CA 1
ATOM 1855 C C . LYS A 1 232 ? -9.115 -7.711 -8.362 1.00 81.38 232 LYS A C 1
ATOM 1857 O O . LYS A 1 232 ? -9.494 -7.915 -9.514 1.00 81.38 232 LYS A O 1
ATOM 1862 N N . LEU A 1 233 ? -7.901 -7.237 -8.075 1.00 86.88 233 LEU A N 1
ATOM 1863 C CA . LEU A 1 233 ? -6.867 -7.077 -9.087 1.00 86.88 233 LEU A CA 1
ATOM 1864 C C . LEU A 1 233 ? -6.380 -8.455 -9.528 1.00 86.88 233 LEU A C 1
ATOM 1866 O O . LEU A 1 233 ? -5.915 -9.256 -8.718 1.00 86.88 233 LEU A O 1
ATOM 1870 N N . VAL A 1 234 ? -6.479 -8.704 -10.831 1.00 89.94 234 VAL A N 1
ATOM 1871 C CA . VAL A 1 234 ? -5.958 -9.923 -11.450 1.00 89.94 234 VAL A CA 1
ATOM 1872 C C . VAL A 1 234 ? -4.441 -9.966 -11.240 1.00 89.94 234 VAL A C 1
ATOM 1874 O O . VAL A 1 234 ? -3.792 -8.937 -11.446 1.00 89.94 234 VAL A O 1
ATOM 1877 N N . PRO A 1 235 ? -3.860 -11.114 -10.847 1.00 93.44 235 PRO A N 1
ATOM 1878 C CA . PRO A 1 235 ? -2.415 -11.265 -10.770 1.00 93.44 235 PRO A CA 1
ATOM 1879 C C . PRO A 1 235 ? -1.721 -10.834 -12.062 1.00 93.44 235 PRO A C 1
ATOM 1881 O O . PRO A 1 235 ? -2.172 -11.152 -13.162 1.00 93.44 235 PRO A O 1
ATOM 1884 N N . PHE A 1 236 ? -0.609 -10.116 -11.939 1.00 95.19 236 PHE A N 1
ATOM 1885 C CA . PHE A 1 236 ? 0.153 -9.640 -13.090 1.00 95.19 236 PHE A CA 1
ATOM 1886 C C . PHE A 1 236 ? 1.650 -9.615 -12.794 1.00 95.19 236 PHE A C 1
ATOM 1888 O O . PHE A 1 236 ? 2.092 -9.611 -11.640 1.00 95.19 236 PHE A O 1
ATOM 1895 N N . CYS A 1 237 ? 2.446 -9.571 -13.857 1.00 97.00 237 CYS A N 1
ATOM 1896 C CA . CYS A 1 237 ? 3.866 -9.276 -13.772 1.00 97.00 237 CYS A CA 1
ATOM 1897 C C . CYS A 1 237 ? 4.219 -8.098 -14.680 1.00 97.00 237 CYS A C 1
ATOM 1899 O O . CYS A 1 237 ? 3.447 -7.715 -15.558 1.00 97.00 237 CYS A O 1
ATOM 1901 N N . LYS A 1 238 ? 5.373 -7.484 -14.432 1.00 97.38 238 LYS A N 1
ATOM 1902 C CA . LYS A 1 238 ? 5.904 -6.409 -15.261 1.00 97.38 238 LYS A CA 1
ATOM 1903 C C . LYS A 1 238 ? 7.420 -6.471 -15.333 1.00 97.38 238 LYS A C 1
ATOM 1905 O O . LYS A 1 238 ? 8.092 -6.583 -14.305 1.00 97.38 238 LYS A O 1
ATOM 1910 N N . ILE A 1 239 ? 7.958 -6.370 -16.544 1.00 98.00 239 ILE A N 1
ATOM 1911 C CA . ILE A 1 239 ? 9.398 -6.264 -16.771 1.00 98.00 239 ILE A CA 1
ATOM 1912 C C . ILE A 1 239 ? 9.862 -4.854 -16.408 1.00 98.00 239 ILE A C 1
ATOM 1914 O O . ILE A 1 239 ? 9.262 -3.855 -16.812 1.00 98.00 239 ILE A O 1
ATOM 1918 N N . ARG A 1 240 ? 10.959 -4.785 -15.655 1.00 97.12 240 ARG A N 1
ATOM 1919 C CA . ARG A 1 240 ? 11.588 -3.550 -15.200 1.00 97.12 240 ARG A CA 1
ATOM 1920 C C . ARG A 1 240 ? 12.995 -3.388 -15.757 1.00 97.12 240 ARG A C 1
ATOM 1922 O O . ARG A 1 240 ? 13.744 -4.361 -15.855 1.00 97.12 240 ARG A O 1
ATOM 1929 N N . ILE A 1 241 ? 13.356 -2.143 -16.064 1.00 96.06 241 ILE A N 1
ATOM 1930 C CA . ILE A 1 241 ? 14.717 -1.726 -16.427 1.00 96.06 241 ILE A CA 1
ATOM 1931 C C . ILE A 1 241 ? 15.071 -0.503 -15.582 1.00 96.06 241 ILE A C 1
ATOM 1933 O O . ILE A 1 241 ? 14.429 0.541 -15.715 1.00 96.06 241 ILE A O 1
ATOM 1937 N N . GLU A 1 242 ? 16.090 -0.639 -14.726 1.00 89.31 242 GLU A N 1
ATOM 1938 C CA . GLU A 1 242 ? 16.476 0.399 -13.749 1.00 89.31 242 GLU A CA 1
ATOM 1939 C C . GLU A 1 242 ? 15.264 0.847 -12.907 1.00 89.31 242 GLU A C 1
ATOM 1941 O O . GLU A 1 242 ? 14.957 2.028 -12.814 1.00 89.31 242 GLU A O 1
ATOM 1946 N N . ASP A 1 243 ? 14.521 -0.142 -12.397 1.00 90.62 243 ASP A N 1
ATOM 1947 C CA . ASP A 1 243 ? 13.260 -0.044 -11.641 1.00 90.62 243 ASP A CA 1
ATOM 1948 C C . ASP A 1 243 ? 12.024 0.507 -12.378 1.00 90.62 243 ASP A C 1
ATOM 1950 O O . ASP A 1 243 ? 10.894 0.212 -11.972 1.00 90.62 243 ASP A O 1
ATOM 1954 N N . ASN A 1 244 ? 12.202 1.133 -13.540 1.00 93.44 244 ASN A N 1
ATOM 1955 C CA . ASN A 1 244 ? 11.106 1.618 -14.381 1.00 93.44 244 ASN A CA 1
ATOM 1956 C C . ASN A 1 244 ? 10.329 0.471 -15.023 1.00 93.44 244 ASN A C 1
ATOM 1958 O O . ASN A 1 244 ? 10.926 -0.466 -15.558 1.00 93.44 244 ASN A O 1
ATOM 1962 N N . PHE A 1 245 ? 9.001 0.579 -15.053 1.00 95.25 245 PHE A N 1
ATOM 1963 C CA . PHE A 1 245 ? 8.153 -0.347 -15.799 1.00 95.25 245 PHE A CA 1
ATOM 1964 C C . PHE A 1 245 ? 8.401 -0.158 -17.302 1.00 95.25 245 PHE A C 1
ATOM 1966 O O . PHE A 1 245 ? 8.185 0.917 -17.859 1.00 95.25 245 PHE A O 1
ATOM 1973 N N . ALA A 1 246 ? 8.892 -1.200 -17.971 1.00 95.00 246 ALA A N 1
ATOM 1974 C CA . ALA A 1 246 ? 9.256 -1.126 -19.380 1.00 95.00 246 ALA A CA 1
ATOM 1975 C C . ALA A 1 246 ? 8.056 -1.452 -20.280 1.00 95.00 246 ALA A C 1
ATOM 1977 O O . ALA A 1 246 ? 7.265 -2.335 -19.969 1.00 95.00 246 ALA A O 1
ATOM 1978 N N . TYR A 1 247 ? 7.936 -0.779 -21.424 1.00 93.69 247 TYR A N 1
ATOM 1979 C CA . TYR A 1 247 ? 6.928 -1.085 -22.447 1.00 93.69 247 TYR A CA 1
ATOM 1980 C C . TYR A 1 247 ? 7.612 -1.145 -23.812 1.00 93.69 247 TYR A C 1
ATOM 1982 O O . TYR A 1 247 ? 8.219 -2.152 -24.165 1.00 93.69 247 TYR A O 1
ATOM 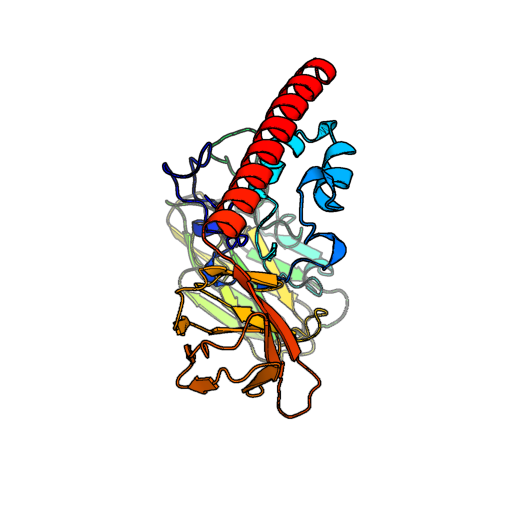1990 N N . GLU A 1 248 ? 7.616 -0.036 -24.540 1.00 92.56 248 GLU A N 1
ATOM 1991 C CA . GLU A 1 248 ? 8.583 0.220 -25.594 1.00 92.56 248 GLU A CA 1
ATOM 1992 C C . GLU A 1 248 ? 9.760 0.986 -24.984 1.00 92.56 248 GLU A C 1
ATOM 1994 O O . GLU A 1 248 ? 9.607 2.108 -24.509 1.00 92.56 248 GLU A O 1
ATOM 1999 N N . TYR A 1 249 ? 10.926 0.347 -24.933 1.00 93.38 249 TYR A N 1
ATOM 2000 C CA . TYR A 1 249 ? 12.098 0.862 -24.239 1.00 93.38 249 TYR A CA 1
ATOM 2001 C C . TYR A 1 249 ? 13.219 1.159 -25.230 1.00 93.38 249 TYR A C 1
ATOM 2003 O O . TYR A 1 249 ? 13.708 0.281 -25.942 1.00 93.38 249 TYR A O 1
ATOM 2011 N N . PHE A 1 250 ? 13.657 2.408 -25.288 1.00 93.12 250 PHE A N 1
ATOM 2012 C CA . PHE A 1 250 ? 14.674 2.859 -26.223 1.00 93.12 250 PHE A CA 1
ATOM 2013 C C . PHE A 1 250 ? 16.050 2.898 -25.569 1.00 93.12 250 PHE A C 1
ATOM 2015 O O . PHE A 1 250 ? 16.245 3.486 -24.506 1.00 93.12 250 PHE A O 1
ATOM 2022 N N . VAL A 1 251 ? 17.045 2.346 -26.258 1.00 94.31 251 VAL A N 1
ATOM 2023 C CA . VAL A 1 251 ? 18.443 2.377 -25.817 1.00 94.31 251 VAL A CA 1
ATOM 2024 C C . VAL A 1 251 ? 19.359 2.860 -26.924 1.00 94.31 251 VAL A C 1
ATOM 2026 O O . VAL A 1 251 ? 19.032 2.814 -28.110 1.00 94.31 251 VAL A O 1
ATOM 2029 N N . ASN A 1 252 ? 20.542 3.339 -26.551 1.00 92.56 252 ASN A N 1
ATOM 2030 C CA . ASN A 1 252 ? 21.564 3.674 -27.536 1.00 92.56 252 ASN A CA 1
ATOM 2031 C C . ASN A 1 252 ? 22.000 2.408 -28.284 1.00 92.56 252 ASN A C 1
ATOM 2033 O O . ASN A 1 252 ? 22.186 1.362 -27.668 1.00 92.56 252 ASN A O 1
ATOM 2037 N N . LYS A 1 253 ? 22.252 2.508 -29.593 1.00 92.75 253 LYS A N 1
ATOM 2038 C CA . LYS A 1 253 ? 22.823 1.412 -30.391 1.00 92.75 253 LYS A CA 1
ATOM 2039 C C . LYS A 1 253 ? 24.105 0.818 -29.791 1.00 92.75 253 LYS A C 1
ATOM 2041 O O . LYS A 1 253 ? 24.383 -0.349 -30.007 1.00 92.75 253 LYS A O 1
ATOM 2046 N N . ASN A 1 254 ? 24.873 1.580 -29.019 1.00 92.06 254 ASN A N 1
ATOM 2047 C CA . ASN A 1 254 ? 26.095 1.097 -28.379 1.00 92.06 254 ASN A CA 1
ATOM 2048 C C . ASN A 1 254 ? 25.839 0.376 -27.042 1.00 92.06 254 ASN A C 1
ATOM 2050 O O . ASN A 1 254 ? 26.778 -0.174 -26.476 1.00 92.06 254 ASN A O 1
ATOM 2054 N N . CYS A 1 255 ? 24.604 0.372 -26.530 1.00 94.31 255 CYS A N 1
ATOM 2055 C CA . CYS A 1 255 ? 24.232 -0.394 -25.345 1.00 94.31 255 CYS A CA 1
ATOM 2056 C C . CYS A 1 255 ? 24.388 -1.893 -25.633 1.00 94.31 255 CYS A C 1
ATOM 2058 O O . CYS A 1 255 ? 23.863 -2.394 -26.631 1.00 94.31 255 CYS A O 1
ATOM 2060 N N . LYS A 1 256 ? 25.141 -2.582 -24.771 1.00 96.44 256 LYS A N 1
ATOM 2061 C CA . LYS A 1 256 ? 25.444 -4.017 -24.893 1.00 96.44 256 LYS A CA 1
ATOM 2062 C C . LYS A 1 256 ? 24.774 -4.862 -23.825 1.00 96.44 256 LYS A C 1
ATOM 2064 O O . LYS A 1 256 ? 24.588 -6.054 -24.035 1.00 96.44 256 LYS A O 1
ATOM 2069 N N . VAL A 1 257 ? 24.460 -4.267 -22.679 1.00 97.00 257 VAL A N 1
ATOM 2070 C CA . VAL A 1 257 ? 23.909 -4.975 -21.528 1.00 97.00 257 VAL A CA 1
ATOM 2071 C C . VAL A 1 257 ? 22.840 -4.108 -20.883 1.00 97.00 257 VAL A C 1
ATOM 2073 O O . VAL A 1 257 ? 23.072 -2.915 -20.688 1.00 97.00 257 VAL A O 1
ATOM 2076 N N . LEU A 1 258 ? 21.702 -4.709 -20.541 1.00 96.56 258 LEU A N 1
ATOM 2077 C CA . LEU A 1 258 ? 20.648 -4.074 -19.751 1.00 96.56 258 LEU A CA 1
ATOM 2078 C C . LEU A 1 258 ? 20.267 -4.955 -18.562 1.00 96.56 258 LEU A C 1
ATOM 2080 O O . LEU A 1 258 ? 20.063 -6.155 -18.756 1.00 96.56 258 LEU A O 1
ATOM 2084 N N . PRO A 1 259 ? 20.147 -4.397 -17.347 1.00 96.69 259 PRO A N 1
ATOM 2085 C CA . PRO A 1 259 ? 19.556 -5.120 -16.234 1.00 96.69 259 PRO A CA 1
ATOM 2086 C C . PRO A 1 259 ? 18.051 -5.295 -16.469 1.00 96.69 259 PRO A C 1
ATOM 2088 O O . PRO A 1 259 ? 17.358 -4.346 -16.831 1.00 96.69 259 PRO A O 1
ATOM 2091 N N . LEU A 1 260 ? 17.560 -6.511 -16.247 1.00 97.19 260 LEU A N 1
ATOM 2092 C CA . LEU A 1 260 ? 16.148 -6.862 -16.264 1.00 97.19 260 LEU A CA 1
ATOM 2093 C C . LEU A 1 260 ? 15.748 -7.346 -14.875 1.00 97.19 260 LEU A C 1
ATOM 2095 O O . LEU A 1 260 ? 16.312 -8.306 -14.349 1.00 97.19 260 LEU A O 1
ATOM 2099 N N . THR A 1 261 ? 14.737 -6.715 -14.298 1.00 96.62 261 THR A N 1
ATOM 2100 C CA . THR A 1 261 ? 14.097 -7.200 -13.075 1.00 96.62 261 THR A CA 1
ATOM 2101 C C . THR A 1 261 ? 12.610 -7.410 -13.322 1.00 96.62 261 THR A C 1
ATOM 2103 O O . THR A 1 261 ? 12.061 -6.998 -14.343 1.00 96.62 261 THR A O 1
ATOM 2106 N N . LEU A 1 262 ? 11.949 -8.115 -12.408 1.00 96.31 262 LEU A N 1
ATOM 2107 C CA . LEU A 1 262 ? 10.517 -8.383 -12.482 1.00 96.31 262 LEU A CA 1
ATOM 2108 C C . LEU A 1 262 ? 9.820 -7.724 -11.302 1.00 96.31 262 LEU A C 1
ATOM 2110 O O . LEU A 1 262 ? 10.345 -7.695 -10.188 1.00 96.31 262 LEU A O 1
ATOM 2114 N N . TYR A 1 263 ? 8.656 -7.157 -11.568 1.00 96.50 263 TYR A N 1
ATOM 2115 C CA . TYR A 1 263 ? 7.648 -6.857 -10.565 1.00 96.50 263 TYR A CA 1
ATOM 2116 C C . TYR A 1 263 ? 6.525 -7.882 -10.711 1.00 96.50 263 TYR A C 1
ATOM 2118 O O . TYR A 1 263 ? 6.137 -8.205 -11.832 1.00 96.50 263 TYR A O 1
ATOM 2126 N N . THR A 1 264 ? 6.015 -8.403 -9.601 1.00 95.12 264 THR A N 1
ATOM 2127 C CA . THR A 1 264 ? 4.920 -9.380 -9.586 1.00 95.12 264 THR A CA 1
ATOM 2128 C C . THR A 1 264 ? 3.915 -8.995 -8.519 1.00 95.12 264 THR A C 1
ATOM 2130 O O . THR A 1 264 ? 4.300 -8.707 -7.387 1.00 95.12 264 THR A O 1
ATOM 2133 N N . TYR A 1 265 ? 2.636 -9.037 -8.870 1.00 94.00 265 TYR A N 1
ATOM 2134 C CA . TYR A 1 265 ? 1.523 -8.810 -7.961 1.00 94.00 265 TYR A CA 1
ATOM 2135 C C . TYR A 1 265 ? 0.582 -10.012 -8.003 1.00 94.00 265 TYR A C 1
ATOM 2137 O O . TYR A 1 265 ? 0.232 -10.479 -9.086 1.00 94.00 265 TYR A O 1
ATOM 2145 N N . GLY A 1 266 ? 0.189 -10.522 -6.833 1.00 90.94 266 GLY A N 1
ATOM 2146 C CA . GLY A 1 266 ? -0.784 -11.616 -6.710 1.00 90.94 266 GLY A CA 1
ATOM 2147 C C . GLY A 1 266 ? -0.354 -12.960 -7.315 1.00 90.94 266 GLY A C 1
ATOM 2148 O O . GLY A 1 266 ? -1.171 -13.866 -7.406 1.00 90.94 266 GLY A O 1
ATOM 2149 N N . ASN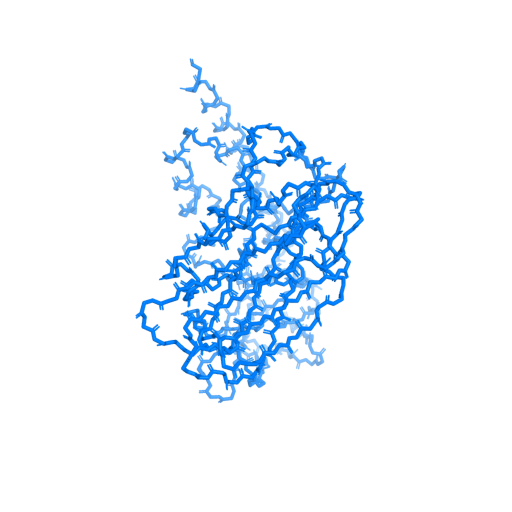 A 1 267 ? 0.902 -13.102 -7.745 1.00 89.75 267 ASN A N 1
ATOM 2150 C CA . ASN A 1 267 ? 1.435 -14.315 -8.359 1.00 89.75 267 ASN A CA 1
ATOM 2151 C C . ASN A 1 267 ? 2.545 -14.904 -7.481 1.00 89.75 267 ASN A C 1
ATOM 2153 O O . ASN A 1 267 ? 3.572 -14.259 -7.270 1.00 89.75 267 ASN A O 1
ATOM 2157 N N . THR A 1 268 ? 2.347 -16.138 -7.021 1.00 86.19 268 THR A N 1
ATOM 2158 C CA . THR A 1 268 ? 3.313 -16.898 -6.209 1.00 86.19 268 THR A CA 1
ATOM 2159 C C . THR A 1 268 ? 4.240 -17.776 -7.054 1.00 86.19 268 THR A C 1
ATOM 2161 O O . THR A 1 268 ? 5.314 -18.157 -6.594 1.00 86.19 268 THR A O 1
ATOM 2164 N N . GLY A 1 269 ? 3.851 -18.084 -8.297 1.00 89.81 269 GLY A N 1
ATOM 2165 C CA . GLY A 1 269 ? 4.643 -18.895 -9.219 1.00 89.81 269 GLY A CA 1
ATOM 2166 C C . GLY A 1 269 ? 5.891 -18.174 -9.734 1.00 89.81 269 GLY A C 1
ATOM 2167 O O . GLY A 1 269 ? 5.946 -16.944 -9.812 1.00 89.81 269 GLY A O 1
ATOM 2168 N N . LYS A 1 270 ? 6.908 -18.935 -10.144 1.00 94.62 270 LYS A N 1
ATOM 2169 C CA . LYS A 1 270 ? 8.106 -18.367 -10.771 1.00 94.62 270 LYS A CA 1
ATOM 2170 C C . LYS A 1 270 ? 7.756 -17.769 -12.137 1.00 94.62 270 LYS A C 1
ATOM 2172 O O . LYS A 1 270 ? 7.078 -18.403 -12.938 1.00 94.62 270 LYS A O 1
ATOM 2177 N N . VAL A 1 271 ? 8.272 -16.574 -12.418 1.00 96.94 271 VAL A N 1
ATOM 2178 C CA . VAL A 1 271 ? 8.154 -15.914 -13.726 1.00 96.94 271 VAL A CA 1
ATOM 2179 C C . VAL A 1 271 ? 9.508 -15.968 -14.429 1.00 96.94 271 VAL A C 1
ATOM 2181 O O . VAL A 1 271 ? 10.517 -15.507 -13.890 1.00 96.94 271 VAL A O 1
ATOM 2184 N N . ALA A 1 272 ? 9.541 -16.556 -15.623 1.00 96.56 272 ALA A N 1
ATOM 2185 C CA . ALA A 1 272 ? 10.736 -16.679 -16.448 1.00 96.56 272 ALA A CA 1
ATOM 2186 C C . ALA A 1 272 ? 10.791 -15.574 -17.507 1.00 96.56 272 ALA A C 1
ATOM 2188 O O . ALA A 1 272 ? 9.759 -15.138 -18.009 1.00 96.56 272 ALA A O 1
ATOM 2189 N N . LEU A 1 273 ? 12.007 -15.139 -17.847 1.00 97.81 273 LEU A N 1
ATOM 2190 C CA . LEU A 1 273 ? 12.274 -14.165 -18.904 1.00 97.81 273 LEU A CA 1
ATOM 2191 C C . LEU A 1 273 ? 12.823 -14.864 -20.152 1.00 97.81 273 LEU A C 1
ATOM 2193 O O . LEU A 1 273 ? 13.813 -15.593 -20.064 1.00 97.81 273 LEU A O 1
ATOM 2197 N N . THR A 1 274 ? 12.234 -14.587 -21.311 1.00 97.62 274 THR A N 1
ATOM 2198 C CA . THR A 1 274 ? 12.627 -15.140 -22.615 1.00 97.62 274 THR A CA 1
ATOM 2199 C C . THR A 1 274 ? 12.780 -14.040 -23.662 1.00 97.62 274 THR A C 1
ATOM 2201 O O . THR A 1 274 ? 12.164 -12.976 -23.578 1.00 97.62 274 THR A O 1
ATOM 2204 N N . VAL A 1 275 ? 13.631 -14.285 -24.661 1.00 98.19 275 VAL A N 1
ATOM 2205 C CA . VAL A 1 275 ? 13.737 -13.439 -25.858 1.00 98.19 275 VAL A CA 1
ATOM 2206 C C . VAL A 1 275 ? 12.894 -14.079 -26.955 1.00 98.19 275 VAL A C 1
ATOM 2208 O O . VAL A 1 275 ? 13.260 -15.121 -27.485 1.00 98.19 275 VAL A O 1
ATOM 2211 N N . GLU A 1 276 ? 11.774 -13.446 -27.292 1.00 97.81 276 GLU A N 1
ATOM 2212 C CA . GLU A 1 276 ? 10.827 -13.918 -28.315 1.00 97.81 276 GLU A CA 1
ATOM 2213 C C . GLU A 1 276 ? 11.255 -13.503 -29.730 1.00 97.81 276 GLU A C 1
ATOM 2215 O O . GLU A 1 276 ? 10.946 -14.165 -30.720 1.00 97.81 276 GLU A O 1
ATOM 2220 N N . LYS A 1 277 ? 11.981 -12.383 -29.844 1.00 97.44 277 LYS A N 1
ATOM 2221 C CA . LYS A 1 277 ? 12.521 -11.872 -31.111 1.00 97.44 277 LYS A CA 1
ATOM 2222 C C . LYS A 1 277 ? 13.895 -11.262 -30.879 1.00 97.44 277 LYS A C 1
ATOM 2224 O O . LYS A 1 277 ? 14.046 -10.416 -30.000 1.00 97.44 277 LYS A O 1
ATOM 2229 N N . GLY A 1 278 ? 14.852 -11.634 -31.724 1.00 94.75 278 GLY A N 1
ATOM 2230 C CA . GLY A 1 278 ? 16.240 -11.169 -31.677 1.00 94.75 278 GLY A CA 1
ATOM 2231 C C . GLY A 1 278 ? 17.221 -12.314 -31.427 1.00 94.75 278 GLY A C 1
ATOM 2232 O O . GLY A 1 278 ? 16.823 -13.453 -31.201 1.00 94.75 278 GLY A O 1
ATOM 2233 N N . ARG A 1 279 ? 18.517 -12.014 -31.505 1.00 96.75 279 ARG A N 1
ATOM 2234 C CA . ARG A 1 279 ? 19.624 -12.926 -31.160 1.00 96.75 279 ARG A CA 1
ATOM 2235 C C . ARG A 1 279 ? 20.233 -12.629 -29.789 1.00 96.75 279 ARG A C 1
ATOM 2237 O O . ARG A 1 279 ? 21.195 -13.278 -29.386 1.00 96.75 279 ARG A O 1
ATOM 2244 N N . SER A 1 280 ? 19.714 -11.616 -29.105 1.00 97.50 280 SER A N 1
ATOM 2245 C CA . SER A 1 280 ? 20.084 -11.251 -27.741 1.00 97.50 280 SER A CA 1
ATOM 2246 C C . SER A 1 280 ? 19.759 -12.381 -26.762 1.00 97.50 280 SER A C 1
ATOM 2248 O O . SER A 1 280 ? 18.862 -13.185 -27.000 1.00 97.50 280 SER A O 1
ATOM 2250 N N . VAL A 1 281 ? 20.499 -12.456 -25.655 1.00 97.88 281 VAL A N 1
ATOM 2251 C CA . VAL A 1 281 ? 20.387 -13.558 -24.687 1.00 97.88 281 VAL A CA 1
ATOM 2252 C C . VAL A 1 281 ? 20.237 -13.001 -23.281 1.00 97.88 281 VAL A C 1
ATOM 2254 O O . VAL A 1 281 ? 20.917 -12.044 -22.918 1.00 97.88 281 VAL A O 1
ATOM 2257 N N . ILE A 1 282 ? 19.374 -13.618 -22.477 1.00 97.94 282 ILE A N 1
ATOM 2258 C CA . ILE A 1 282 ? 19.199 -13.271 -21.066 1.00 97.94 282 ILE A CA 1
ATOM 2259 C C . ILE A 1 282 ? 20.024 -14.234 -20.210 1.00 97.94 282 ILE A C 1
ATOM 2261 O O . ILE A 1 282 ? 19.901 -15.449 -20.353 1.00 97.94 282 ILE A O 1
ATOM 2265 N N . ARG A 1 283 ? 20.888 -13.696 -19.342 1.00 96.56 283 ARG A N 1
ATOM 2266 C CA . ARG A 1 283 ? 21.669 -14.452 -18.347 1.00 96.56 283 ARG A CA 1
ATOM 2267 C C . ARG A 1 283 ? 21.756 -13.644 -17.061 1.00 96.56 283 ARG A C 1
ATOM 2269 O O . ARG A 1 283 ? 22.009 -12.444 -17.122 1.00 96.56 283 ARG A O 1
ATOM 2276 N N . ASP A 1 284 ? 21.523 -14.289 -15.923 1.00 93.12 284 ASP A N 1
ATOM 2277 C CA . ASP A 1 284 ? 21.653 -13.688 -14.586 1.00 93.12 284 ASP A CA 1
ATOM 2278 C C . ASP A 1 284 ? 20.909 -12.348 -14.433 1.00 93.12 284 ASP A C 1
ATOM 2280 O O . ASP A 1 284 ? 21.458 -11.355 -13.955 1.00 93.12 284 ASP A O 1
ATOM 2284 N N . GLY A 1 285 ? 19.660 -12.293 -14.915 1.00 92.25 285 GLY A N 1
ATOM 2285 C CA . GLY A 1 285 ? 18.834 -11.080 -14.861 1.00 92.25 285 GLY A CA 1
ATOM 2286 C C . GLY A 1 285 ? 19.348 -9.935 -15.740 1.00 92.25 285 GLY A C 1
ATOM 2287 O O . GLY A 1 285 ? 19.000 -8.781 -15.523 1.00 92.25 285 GLY A O 1
ATOM 2288 N N . LYS A 1 286 ? 20.203 -10.214 -16.727 1.00 97.31 286 LYS A N 1
ATOM 2289 C CA . LYS A 1 286 ? 20.723 -9.218 -17.668 1.00 97.31 286 LYS A CA 1
ATOM 2290 C C . LYS A 1 286 ? 20.470 -9.656 -19.098 1.00 97.31 286 LYS A C 1
ATOM 2292 O O . LYS A 1 286 ? 20.695 -10.809 -19.456 1.00 97.31 286 LYS A O 1
ATOM 2297 N N . LEU A 1 287 ? 20.047 -8.714 -19.929 1.00 98.00 287 LEU A N 1
ATOM 2298 C CA . LEU A 1 287 ? 19.987 -8.879 -21.371 1.00 98.00 287 LEU A CA 1
ATOM 2299 C C . LEU A 1 287 ? 21.332 -8.510 -21.985 1.00 98.00 287 LEU A C 1
ATOM 2301 O O . LEU A 1 287 ? 21.753 -7.360 -21.891 1.00 98.00 287 LEU A O 1
ATOM 2305 N N . PHE A 1 288 ? 21.962 -9.456 -22.669 1.00 98.12 288 PHE A N 1
ATOM 2306 C CA . PHE A 1 288 ? 23.132 -9.236 -23.508 1.00 98.12 288 PHE A CA 1
ATOM 2307 C C . PHE A 1 288 ? 22.668 -9.010 -24.946 1.00 98.12 288 PHE A C 1
ATOM 2309 O O . PHE A 1 288 ? 22.123 -9.912 -25.585 1.00 98.12 288 PHE A O 1
ATOM 2316 N N . ILE A 1 289 ? 22.857 -7.785 -25.431 1.00 97.69 289 ILE A N 1
ATOM 2317 C CA . ILE A 1 289 ? 22.315 -7.301 -26.699 1.00 97.69 289 ILE A CA 1
ATOM 2318 C C . ILE A 1 289 ? 23.236 -7.694 -27.852 1.00 97.69 289 ILE A C 1
ATOM 2320 O O . ILE A 1 289 ? 24.391 -7.266 -27.916 1.00 97.69 289 ILE A O 1
ATOM 2324 N N . ALA A 1 290 ? 22.703 -8.468 -28.797 1.00 96.88 290 ALA A N 1
ATOM 2325 C CA . ALA A 1 290 ? 23.411 -8.821 -30.020 1.00 96.88 290 ALA A CA 1
ATOM 2326 C C . ALA A 1 290 ? 23.520 -7.615 -30.965 1.00 96.88 290 ALA A C 1
ATOM 2328 O O . ALA A 1 290 ? 22.574 -6.849 -31.147 1.00 96.88 290 ALA A O 1
ATOM 2329 N N . ASP A 1 291 ? 24.659 -7.455 -31.640 1.00 93.62 291 ASP A N 1
ATOM 2330 C CA . ASP A 1 291 ? 24.893 -6.292 -32.506 1.00 93.62 291 ASP A CA 1
ATOM 2331 C C . ASP A 1 291 ? 23.996 -6.210 -33.734 1.00 93.62 291 ASP A C 1
ATOM 2333 O O . ASP A 1 291 ? 23.705 -5.111 -34.202 1.00 93.62 291 ASP A O 1
ATOM 2337 N N . SER A 1 292 ? 23.497 -7.352 -34.197 1.00 93.81 292 SER A N 1
ATOM 2338 C CA . SER A 1 292 ? 22.536 -7.423 -35.293 1.00 93.81 292 SER A CA 1
ATOM 2339 C C . SER A 1 292 ? 21.142 -6.928 -34.917 1.00 93.81 292 SER A C 1
ATOM 2341 O O . SER A 1 292 ? 20.388 -6.525 -35.801 1.00 93.81 292 SER A O 1
ATOM 2343 N N . ASP A 1 293 ? 20.773 -6.973 -33.637 1.00 95.50 293 ASP A N 1
ATOM 2344 C CA . ASP A 1 293 ? 19.396 -6.707 -33.229 1.00 95.50 293 ASP A CA 1
ATOM 2345 C C . ASP A 1 293 ? 19.119 -5.207 -33.264 1.00 95.50 293 ASP A C 1
ATOM 2347 O O . ASP A 1 293 ? 19.853 -4.434 -32.657 1.00 95.50 293 ASP A O 1
ATOM 2351 N N . GLN A 1 294 ? 18.061 -4.786 -33.958 1.00 94.75 294 GLN A N 1
ATOM 2352 C CA . GLN A 1 294 ? 17.528 -3.414 -33.877 1.00 94.75 294 GLN A CA 1
ATOM 2353 C C . GLN A 1 294 ? 16.302 -3.331 -32.962 1.00 94.75 294 GLN A C 1
ATOM 2355 O O . GLN A 1 294 ? 16.089 -2.322 -32.289 1.00 94.75 294 GLN A O 1
ATOM 2360 N N . GLU A 1 295 ? 15.530 -4.415 -32.919 1.00 96.88 295 GLU A N 1
ATOM 2361 C CA . GLU A 1 295 ? 14.369 -4.612 -32.060 1.00 96.88 295 GLU A CA 1
ATOM 2362 C C . GLU A 1 295 ? 14.503 -5.959 -31.355 1.00 96.88 295 GLU A C 1
ATOM 2364 O O . GLU A 1 295 ? 14.829 -6.957 -32.003 1.00 96.88 295 GLU A O 1
ATOM 2369 N N . ILE A 1 296 ? 14.217 -5.988 -30.058 1.00 98.25 296 ILE A N 1
ATOM 2370 C CA . ILE A 1 296 ? 14.257 -7.199 -29.237 1.00 98.25 296 ILE A CA 1
ATOM 2371 C C . ILE A 1 296 ? 12.928 -7.305 -28.503 1.00 98.25 296 ILE A C 1
ATOM 2373 O O . ILE A 1 296 ? 12.512 -6.341 -27.865 1.00 98.25 296 ILE A O 1
ATOM 2377 N N . PHE A 1 297 ? 12.260 -8.450 -28.597 1.00 98.38 297 PHE A N 1
ATOM 2378 C CA . PHE A 1 297 ? 11.012 -8.692 -27.875 1.00 98.38 297 PHE A CA 1
ATOM 2379 C C . PHE A 1 297 ? 11.331 -9.583 -26.691 1.00 98.38 297 PHE A C 1
ATOM 2381 O O . PHE A 1 297 ? 11.942 -10.638 -26.862 1.00 98.38 297 PHE A O 1
ATOM 2388 N N . ILE A 1 298 ? 10.932 -9.145 -25.504 1.00 98.31 298 ILE A N 1
ATOM 2389 C CA . ILE A 1 298 ? 11.177 -9.875 -24.265 1.00 98.31 298 ILE A CA 1
ATOM 2390 C C . ILE A 1 298 ? 9.840 -10.194 -23.641 1.00 98.31 298 ILE A C 1
ATOM 2392 O O . ILE A 1 298 ? 8.998 -9.306 -23.506 1.00 98.31 298 ILE A O 1
ATOM 2396 N N . ARG A 1 299 ? 9.673 -11.451 -23.251 1.00 98.25 299 ARG A N 1
ATOM 2397 C CA . ARG A 1 299 ? 8.496 -11.939 -22.554 1.00 98.25 299 ARG A CA 1
ATOM 2398 C C . ARG A 1 299 ? 8.869 -12.350 -21.141 1.00 98.25 299 ARG A C 1
ATOM 2400 O O . ARG A 1 299 ? 9.913 -12.953 -20.913 1.00 98.25 299 ARG A O 1
ATOM 2407 N N . ALA A 1 300 ? 8.010 -11.987 -20.202 1.00 98.00 300 ALA A N 1
ATOM 2408 C CA . ALA A 1 300 ? 7.984 -12.521 -18.855 1.00 98.00 300 ALA A CA 1
ATOM 2409 C C . ALA A 1 300 ? 6.728 -13.374 -18.738 1.00 98.00 300 ALA A C 1
ATOM 2411 O O . ALA A 1 300 ? 5.653 -12.889 -19.077 1.00 98.00 300 ALA A O 1
ATOM 2412 N N . GLN A 1 301 ? 6.841 -14.620 -18.292 1.00 97.81 301 GLN A N 1
ATOM 2413 C CA . GLN A 1 301 ? 5.685 -15.510 -18.193 1.00 97.81 301 GLN A CA 1
ATOM 2414 C C . GLN A 1 301 ? 5.861 -16.519 -17.053 1.00 97.81 301 GLN A C 1
ATOM 2416 O O . GLN A 1 301 ? 6.972 -16.999 -16.814 1.00 97.81 301 GLN A O 1
ATOM 2421 N N . ASN A 1 302 ? 4.784 -16.803 -16.319 1.00 96.62 302 ASN A N 1
ATOM 2422 C CA . ASN A 1 302 ? 4.745 -17.911 -15.363 1.00 96.62 302 ASN A CA 1
ATOM 2423 C C . ASN A 1 302 ? 4.581 -19.265 -16.078 1.00 96.62 302 ASN A C 1
ATOM 2425 O O . ASN A 1 302 ? 4.249 -19.318 -17.257 1.00 96.62 302 ASN A O 1
ATOM 2429 N N . GLU A 1 303 ? 4.795 -20.375 -15.372 1.00 94.31 303 GLU A N 1
ATOM 2430 C CA . GLU A 1 303 ? 4.751 -21.720 -15.976 1.00 94.31 303 GLU A CA 1
ATOM 2431 C C . GLU A 1 303 ? 3.396 -22.060 -16.622 1.00 94.31 303 GLU A C 1
ATOM 2433 O O . GLU A 1 303 ? 3.351 -22.664 -17.689 1.00 94.31 303 GLU A O 1
ATOM 2438 N N . GLU A 1 304 ? 2.295 -21.618 -16.013 1.00 93.00 304 GLU A N 1
ATOM 2439 C CA . GLU A 1 304 ? 0.929 -21.836 -16.511 1.00 93.00 304 GLU A CA 1
ATOM 2440 C C . GLU A 1 304 ? 0.559 -20.933 -17.698 1.00 93.00 304 GLU A C 1
ATOM 2442 O O . GLU A 1 304 ? -0.449 -21.145 -18.369 1.00 93.00 304 GLU A O 1
ATOM 2447 N N . GLY A 1 305 ? 1.333 -19.874 -17.927 1.00 93.06 305 GLY A N 1
ATOM 2448 C CA . GLY A 1 305 ? 1.051 -18.846 -18.917 1.00 93.06 305 GLY A CA 1
ATOM 2449 C C . GLY A 1 305 ? -0.090 -17.882 -18.578 1.00 93.06 305 GLY A C 1
ATOM 2450 O O . GLY A 1 305 ? -0.360 -16.985 -19.379 1.00 93.06 305 GLY A O 1
ATOM 2451 N N . SER A 1 306 ? -0.724 -18.028 -17.412 1.00 93.69 306 SER A N 1
ATOM 2452 C CA . SER A 1 306 ? -1.817 -17.185 -16.909 1.00 93.69 306 SER A CA 1
ATOM 2453 C C . SER A 1 306 ? -1.372 -15.763 -16.541 1.00 93.69 306 SER A C 1
ATOM 2455 O O . SER A 1 306 ? -2.165 -14.828 -16.639 1.00 93.69 306 SER A O 1
ATOM 2457 N N . VAL A 1 307 ? -0.099 -15.579 -16.179 1.00 96.62 307 VAL A N 1
ATOM 2458 C CA . VAL A 1 307 ? 0.502 -14.289 -15.817 1.00 96.62 307 VAL A CA 1
ATOM 2459 C C . VAL A 1 307 ? 1.678 -14.010 -16.742 1.00 96.62 307 VAL A C 1
ATOM 2461 O O . VAL A 1 307 ? 2.676 -14.735 -16.727 1.00 96.62 307 VAL A O 1
ATOM 2464 N N . TRP A 1 308 ? 1.579 -12.946 -17.542 1.00 97.06 308 TRP A N 1
ATOM 2465 C CA . TRP A 1 308 ? 2.635 -12.574 -18.478 1.00 97.06 308 TRP A CA 1
ATOM 2466 C C . TRP A 1 308 ? 2.703 -11.068 -18.763 1.00 97.06 308 TRP A C 1
ATOM 2468 O O . TRP A 1 308 ? 1.726 -10.340 -18.601 1.00 97.06 308 TRP A O 1
ATOM 2478 N N . ASP A 1 309 ? 3.872 -10.629 -19.226 1.00 97.69 309 ASP A N 1
ATOM 2479 C CA . ASP A 1 309 ? 4.150 -9.294 -19.761 1.00 97.69 309 ASP A CA 1
ATOM 2480 C C . ASP A 1 309 ? 5.051 -9.414 -20.993 1.00 97.69 309 ASP A C 1
ATOM 2482 O O . ASP A 1 309 ? 5.822 -10.369 -21.128 1.00 97.69 309 ASP A O 1
ATOM 2486 N N . GLN A 1 310 ? 4.977 -8.442 -21.899 1.00 97.44 310 GLN A N 1
ATOM 2487 C CA . GLN A 1 310 ? 5.863 -8.378 -23.055 1.00 97.44 310 GLN A CA 1
ATOM 2488 C C . GLN A 1 310 ? 6.270 -6.942 -23.355 1.00 97.44 310 GLN A C 1
ATOM 2490 O O . GLN A 1 310 ? 5.433 -6.046 -23.445 1.00 97.44 310 GLN A O 1
ATOM 2495 N N . ILE A 1 311 ? 7.567 -6.752 -23.576 1.00 97.00 311 ILE A N 1
ATOM 2496 C CA . ILE A 1 311 ? 8.164 -5.457 -23.899 1.00 97.00 311 ILE A CA 1
ATOM 2497 C C . ILE A 1 311 ? 8.931 -5.522 -25.217 1.00 97.00 311 ILE A C 1
ATOM 2499 O O . ILE A 1 311 ? 9.322 -6.597 -25.684 1.00 97.00 311 ILE A O 1
ATOM 2503 N N . ILE A 1 312 ? 9.185 -4.351 -25.796 1.00 97.19 312 ILE A N 1
ATOM 2504 C CA . ILE A 1 312 ? 10.017 -4.180 -26.987 1.00 97.19 312 ILE A CA 1
ATOM 2505 C C . ILE A 1 312 ? 11.185 -3.275 -26.618 1.00 97.19 312 ILE A C 1
ATOM 2507 O O . ILE A 1 312 ? 10.981 -2.147 -26.181 1.00 97.19 312 ILE A O 1
ATOM 2511 N N . ILE A 1 313 ? 12.412 -3.729 -26.849 1.00 96.94 313 ILE A N 1
ATOM 2512 C CA . ILE A 1 313 ? 13.605 -2.892 -26.742 1.00 96.94 313 ILE A CA 1
ATOM 2513 C C . ILE A 1 313 ? 14.018 -2.445 -28.139 1.00 96.94 313 ILE A C 1
ATOM 2515 O O . ILE A 1 313 ? 14.269 -3.272 -29.016 1.00 96.94 313 ILE A O 1
ATOM 2519 N N . ARG A 1 314 ? 14.115 -1.130 -28.344 1.00 95.88 314 ARG A N 1
ATOM 2520 C CA . ARG A 1 314 ? 14.506 -0.508 -29.612 1.00 95.88 314 ARG A CA 1
ATOM 2521 C C . ARG A 1 314 ? 15.848 0.180 -29.492 1.00 95.88 314 ARG A C 1
ATOM 2523 O O . ARG A 1 314 ? 16.042 1.074 -28.668 1.00 95.88 314 ARG A O 1
ATOM 2530 N N . ARG A 1 315 ? 16.777 -0.181 -30.369 1.00 94.81 315 ARG A N 1
ATOM 2531 C CA . ARG A 1 315 ? 18.078 0.482 -30.442 1.00 94.81 315 ARG A CA 1
ATOM 2532 C C . ARG A 1 315 ? 17.998 1.673 -31.376 1.00 94.81 315 ARG A C 1
ATOM 2534 O O . ARG A 1 315 ? 17.700 1.547 -32.558 1.00 94.81 315 ARG A O 1
ATOM 2541 N N . LEU A 1 316 ? 18.302 2.845 -30.839 1.00 93.06 316 LEU A N 1
ATOM 2542 C CA . LEU A 1 316 ? 18.335 4.089 -31.589 1.00 93.06 316 LEU A CA 1
ATOM 2543 C C . LEU A 1 316 ? 19.770 4.573 -31.775 1.00 93.06 316 LEU A C 1
ATOM 2545 O O . LEU A 1 316 ? 20.634 4.457 -30.899 1.00 93.06 316 LEU A O 1
ATOM 2549 N N . SER A 1 317 ? 20.021 5.185 -32.931 1.00 92.19 317 SER A N 1
ATOM 2550 C CA . SER A 1 317 ? 21.229 5.978 -33.126 1.00 92.19 317 SER A CA 1
ATOM 2551 C C . SER A 1 317 ? 21.230 7.181 -32.178 1.00 92.19 317 SER A C 1
ATOM 2553 O O . SER A 1 317 ? 20.195 7.601 -31.657 1.00 92.19 317 SER A O 1
ATOM 2555 N N . TRP A 1 318 ? 22.397 7.796 -31.998 1.00 88.50 318 TRP A N 1
ATOM 2556 C CA . TRP A 1 318 ? 22.508 9.031 -31.224 1.00 88.50 318 TRP A CA 1
ATOM 2557 C C . TRP A 1 318 ? 21.583 10.145 -31.749 1.00 88.50 318 TRP A C 1
ATOM 2559 O O . TRP A 1 318 ? 20.961 10.853 -30.959 1.00 88.50 318 TRP A O 1
ATOM 2569 N N . PHE A 1 319 ? 21.423 10.253 -33.073 1.00 88.81 319 PHE A N 1
ATOM 2570 C CA . PHE A 1 319 ? 20.478 11.187 -33.692 1.00 88.81 319 PHE A CA 1
ATOM 2571 C C . PHE A 1 319 ? 19.020 10.821 -33.390 1.00 88.81 319 PHE A C 1
ATOM 2573 O O . PHE A 1 319 ? 18.221 11.709 -33.100 1.00 88.81 319 PHE A O 1
ATOM 2580 N N . GLY A 1 320 ? 18.681 9.528 -33.400 1.00 89.06 320 GLY A N 1
ATOM 2581 C CA . GLY A 1 320 ? 17.348 9.045 -33.032 1.00 89.06 320 GLY A CA 1
ATOM 2582 C C . GLY A 1 320 ? 16.982 9.401 -31.590 1.00 89.06 320 GLY A C 1
ATOM 2583 O O . GLY A 1 320 ? 15.929 9.988 -31.350 1.00 89.06 320 GLY A O 1
ATOM 2584 N N . LEU A 1 321 ? 17.894 9.150 -30.644 1.00 86.69 321 LEU A N 1
ATOM 2585 C CA . LEU A 1 321 ? 17.710 9.531 -29.238 1.00 86.69 321 LEU A CA 1
ATOM 2586 C C . LEU A 1 321 ? 17.573 11.046 -29.066 1.00 86.69 321 LEU A C 1
ATOM 2588 O O . LEU A 1 321 ? 16.717 11.509 -28.316 1.00 86.69 321 LEU A O 1
ATOM 2592 N N . LYS A 1 322 ? 18.384 11.837 -29.780 1.00 86.50 322 LYS A N 1
ATOM 2593 C CA . LYS A 1 322 ? 18.257 13.299 -29.769 1.00 86.50 322 LYS A CA 1
ATOM 2594 C C . LYS A 1 322 ? 16.908 13.773 -30.299 1.00 86.50 322 LYS A C 1
ATOM 2596 O O . LYS A 1 322 ? 16.342 14.701 -29.734 1.00 86.50 322 LYS A O 1
ATOM 2601 N N . ARG A 1 323 ? 16.380 13.146 -31.352 1.00 87.75 323 ARG A N 1
ATOM 2602 C CA . ARG A 1 323 ? 15.064 13.490 -31.905 1.00 87.75 323 ARG A CA 1
ATOM 2603 C C . ARG A 1 323 ? 13.938 13.230 -30.903 1.00 87.75 323 ARG A C 1
ATOM 2605 O O . ARG A 1 323 ? 13.072 14.089 -30.777 1.00 87.75 323 ARG A O 1
ATOM 2612 N N . LYS A 1 324 ? 13.972 12.106 -30.175 1.00 83.56 324 LYS A N 1
ATOM 2613 C CA . LYS A 1 324 ? 13.019 11.833 -29.082 1.00 83.56 324 LYS A CA 1
ATOM 2614 C C . LYS A 1 324 ? 13.118 12.907 -27.992 1.00 83.56 324 LYS A C 1
ATOM 2616 O O . LYS A 1 324 ? 12.138 13.601 -27.763 1.00 83.56 324 LYS A O 1
ATOM 2621 N N . LYS A 1 325 ? 14.330 13.209 -27.504 1.00 83.69 325 LYS A N 1
ATOM 2622 C CA . LYS A 1 325 ? 14.558 14.308 -26.539 1.00 83.69 325 LYS A CA 1
ATOM 2623 C C . LYS A 1 325 ? 14.034 15.672 -27.013 1.00 83.69 325 LYS A C 1
ATOM 2625 O O . LYS A 1 325 ? 13.571 16.474 -26.210 1.00 83.69 325 LYS A O 1
ATOM 2630 N N . LEU A 1 326 ? 14.127 15.976 -28.309 1.00 85.44 326 LEU A N 1
ATOM 2631 C CA . LEU A 1 326 ? 13.568 17.213 -28.870 1.00 85.44 326 LEU A CA 1
ATOM 2632 C C . LEU A 1 326 ? 12.033 17.207 -28.889 1.00 85.44 326 LEU A C 1
ATOM 2634 O O . LEU A 1 326 ? 11.432 18.254 -28.651 1.00 85.44 326 LEU A O 1
ATOM 2638 N N . SER A 1 327 ? 11.405 16.055 -29.147 1.00 81.88 327 SER A N 1
ATOM 2639 C CA . SER A 1 327 ? 9.950 15.884 -29.015 1.00 81.88 327 SER A CA 1
ATOM 2640 C C . SER A 1 327 ? 9.507 16.151 -27.576 1.00 81.88 327 SER A C 1
ATOM 2642 O O . SER A 1 327 ? 8.592 16.939 -27.356 1.00 81.88 327 SER A O 1
ATOM 2644 N N . ASP A 1 328 ? 10.243 15.609 -26.607 1.00 78.56 328 ASP A N 1
ATOM 2645 C CA . ASP A 1 328 ? 9.989 15.796 -25.177 1.00 78.56 328 ASP A CA 1
ATOM 2646 C C . ASP A 1 328 ? 10.061 17.283 -24.777 1.00 78.56 328 ASP A C 1
ATOM 2648 O O . ASP A 1 328 ? 9.211 17.805 -24.054 1.00 78.56 328 ASP A O 1
ATOM 2652 N N . ILE A 1 329 ? 11.047 18.021 -25.304 1.00 81.75 329 ILE A N 1
ATOM 2653 C CA . ILE A 1 329 ? 11.162 19.476 -25.101 1.00 81.75 329 ILE A CA 1
ATOM 2654 C C . ILE A 1 329 ? 9.963 20.218 -25.708 1.00 81.75 329 ILE A C 1
ATOM 2656 O O . ILE A 1 329 ? 9.448 21.156 -25.091 1.00 81.75 329 ILE A O 1
ATOM 2660 N N . ALA A 1 330 ? 9.509 19.822 -26.900 1.00 83.94 330 ALA A N 1
ATOM 2661 C CA . ALA A 1 330 ? 8.343 20.428 -27.538 1.00 83.94 330 ALA A CA 1
ATOM 2662 C C . ALA A 1 330 ? 7.071 20.223 -26.697 1.00 83.94 330 ALA A C 1
ATOM 2664 O O . ALA A 1 330 ? 6.311 21.175 -26.498 1.00 83.94 330 ALA A O 1
ATOM 2665 N N . ASP A 1 331 ? 6.898 19.032 -26.127 1.00 80.75 331 ASP A N 1
ATOM 2666 C CA . ASP A 1 331 ? 5.805 18.708 -25.211 1.00 80.75 331 ASP A CA 1
ATOM 2667 C C . ASP A 1 331 ? 5.859 19.555 -23.928 1.00 80.75 331 ASP A C 1
ATOM 2669 O O . ASP A 1 331 ? 4.847 20.130 -23.518 1.00 80.75 331 ASP A O 1
ATOM 2673 N N . ARG A 1 332 ? 7.046 19.776 -23.342 1.00 77.38 332 ARG A N 1
ATOM 2674 C CA . ARG A 1 332 ? 7.201 20.709 -22.205 1.00 77.38 332 ARG A CA 1
ATOM 2675 C C . ARG A 1 332 ? 6.786 22.136 -22.566 1.00 77.38 332 ARG A C 1
ATOM 2677 O O . ARG A 1 332 ? 6.171 22.831 -21.754 1.00 77.38 332 ARG A O 1
ATOM 2684 N N . ILE A 1 333 ? 7.151 22.611 -23.758 1.00 83.06 333 ILE A N 1
ATOM 2685 C CA . ILE A 1 333 ? 6.781 23.955 -24.226 1.00 83.06 333 ILE A CA 1
ATOM 2686 C C . ILE A 1 333 ? 5.264 24.050 -24.409 1.00 83.06 333 ILE A C 1
ATOM 2688 O O . ILE A 1 333 ? 4.669 25.048 -23.991 1.00 83.06 333 ILE A O 1
ATOM 2692 N N . TYR A 1 334 ? 4.643 23.020 -24.991 1.00 83.00 334 TYR A N 1
ATOM 2693 C CA . TYR A 1 334 ? 3.192 22.912 -25.127 1.00 83.00 334 TYR A CA 1
ATOM 2694 C C . TYR A 1 334 ? 2.501 23.027 -23.763 1.00 83.00 334 TYR A C 1
ATOM 2696 O O . TYR A 1 334 ? 1.702 23.943 -23.560 1.00 83.00 334 TYR A O 1
ATOM 2704 N N . LEU A 1 335 ? 2.888 22.193 -22.795 1.00 77.94 335 LEU A N 1
ATOM 2705 C CA . LEU A 1 335 ? 2.298 22.196 -21.455 1.00 77.94 335 LEU A CA 1
ATOM 2706 C C . LEU A 1 335 ? 2.504 23.527 -20.727 1.00 77.94 335 LEU A C 1
ATOM 2708 O O . LEU A 1 335 ? 1.578 24.039 -20.102 1.00 77.94 335 LEU A O 1
ATOM 2712 N N . LYS A 1 336 ? 3.683 24.155 -20.850 1.00 78.38 336 LYS A N 1
ATOM 2713 C CA . LYS A 1 336 ? 3.932 25.493 -20.282 1.00 78.38 336 LYS A CA 1
ATOM 2714 C C . LYS A 1 336 ? 3.011 26.554 -20.882 1.00 78.38 336 LYS A C 1
ATOM 2716 O O . LYS A 1 336 ? 2.494 27.393 -20.142 1.00 78.38 336 LYS A O 1
ATOM 2721 N N . LYS A 1 337 ? 2.803 26.542 -22.203 1.00 82.75 337 LYS A N 1
ATOM 2722 C CA . LYS A 1 337 ? 1.869 27.463 -22.873 1.00 82.75 337 LYS A CA 1
ATOM 2723 C C . LYS A 1 337 ? 0.433 27.204 -22.422 1.00 82.75 337 LYS A C 1
ATOM 2725 O O . LYS A 1 337 ? -0.258 28.155 -22.061 1.00 82.75 337 LYS A O 1
ATOM 2730 N N . ARG A 1 338 ? 0.018 25.937 -22.360 1.00 77.56 338 ARG A N 1
ATOM 2731 C CA . ARG A 1 338 ? -1.320 25.537 -21.913 1.00 77.56 338 ARG A CA 1
ATOM 2732 C C . ARG A 1 338 ? -1.581 25.950 -20.463 1.00 77.56 338 ARG A C 1
ATOM 2734 O O . ARG A 1 338 ? -2.577 26.609 -20.192 1.00 77.56 338 ARG A O 1
ATOM 2741 N N . LYS A 1 339 ? -0.629 25.708 -19.556 1.00 74.81 339 LYS A N 1
ATOM 2742 C CA . LYS A 1 339 ? -0.663 26.160 -18.151 1.00 74.81 339 LYS A CA 1
ATOM 2743 C C . LYS A 1 339 ? -0.870 27.672 -18.028 1.00 74.81 339 LYS A C 1
ATOM 2745 O O . LYS A 1 339 ? -1.622 28.113 -17.164 1.00 74.81 339 LYS A O 1
ATOM 2750 N N . ARG A 1 340 ? -0.235 28.480 -18.887 1.00 76.75 340 ARG A N 1
ATOM 2751 C CA . ARG A 1 340 ? -0.454 29.940 -18.918 1.00 76.75 340 ARG A CA 1
ATOM 2752 C C . ARG A 1 340 ? -1.865 30.301 -19.384 1.00 76.75 340 ARG A C 1
ATOM 2754 O O . ARG A 1 340 ? -2.496 31.129 -18.744 1.00 76.75 340 ARG A O 1
ATOM 2761 N N . GLN A 1 341 ? -2.362 29.670 -20.449 1.00 76.88 341 GLN A N 1
ATOM 2762 C CA . GLN A 1 341 ? -3.718 29.911 -20.962 1.00 76.88 341 GLN A CA 1
ATOM 2763 C C . GLN A 1 341 ? -4.793 29.580 -19.920 1.00 76.88 341 GLN A C 1
ATOM 2765 O O . GLN A 1 341 ? -5.668 30.398 -19.666 1.00 76.88 341 GLN A O 1
ATOM 2770 N N . LEU A 1 342 ? -4.688 28.421 -19.269 1.00 71.25 342 LEU A N 1
ATOM 2771 C CA . LEU A 1 342 ? -5.664 27.980 -18.270 1.00 71.25 342 LEU A CA 1
ATOM 2772 C C . LEU A 1 342 ? -5.677 28.880 -17.026 1.00 71.25 342 LEU A C 1
ATOM 2774 O O . LEU A 1 342 ? -6.742 29.186 -16.502 1.00 71.25 342 LEU A O 1
ATOM 2778 N N . LYS A 1 343 ? -4.515 29.393 -16.595 1.00 68.38 343 LYS A N 1
ATOM 2779 C CA . LYS A 1 343 ? -4.446 30.394 -15.513 1.00 68.38 343 LYS A CA 1
ATOM 2780 C C . LYS A 1 343 ? -5.201 31.688 -15.830 1.00 68.38 343 LYS A C 1
ATOM 2782 O O . LYS A 1 343 ? -5.626 32.357 -14.897 1.00 68.38 343 LYS A O 1
ATOM 2787 N N . HIS A 1 344 ? -5.336 32.055 -17.105 1.00 65.81 344 HIS A N 1
ATOM 2788 C CA . HIS A 1 344 ? -6.125 33.217 -17.517 1.00 65.81 344 HIS A CA 1
ATOM 2789 C C . HIS A 1 344 ? -7.629 32.932 -17.591 1.00 65.81 344 HIS A C 1
ATOM 2791 O O . HIS A 1 344 ? -8.395 33.876 -17.504 1.00 65.81 344 HIS A O 1
ATOM 2797 N N . GLN A 1 345 ? -8.043 31.671 -17.744 1.00 64.31 345 GLN A N 1
ATOM 2798 C CA . GLN A 1 345 ? -9.458 31.268 -17.786 1.00 64.31 345 GLN A CA 1
ATOM 2799 C C . GLN A 1 345 ? -10.066 31.028 -16.395 1.00 64.31 345 GLN A C 1
ATOM 2801 O O . GLN A 1 345 ? -11.281 30.991 -16.260 1.00 64.31 345 GLN A O 1
ATOM 2806 N N . LEU A 1 346 ? -9.220 30.825 -15.379 1.00 58.66 346 LEU A N 1
ATOM 2807 C CA . LEU A 1 346 ? -9.602 30.608 -13.975 1.00 58.66 346 LEU A CA 1
ATOM 2808 C C . LEU A 1 346 ? -9.518 31.889 -13.117 1.00 58.66 346 LEU A C 1
ATOM 2810 O O . LEU A 1 346 ? -9.632 31.807 -11.895 1.00 58.66 346 LEU A O 1
ATOM 2814 N N . LYS A 1 347 ? -9.241 33.037 -13.741 1.00 51.84 347 LYS A N 1
ATOM 2815 C CA . LYS A 1 347 ? -9.408 34.377 -13.166 1.00 51.84 347 LYS A CA 1
ATOM 2816 C C . LYS A 1 347 ? -10.684 34.969 -13.731 1.00 51.84 347 LYS A C 1
ATOM 2818 O O . LYS A 1 347 ? -11.347 35.695 -12.966 1.00 51.84 347 LYS A O 1
#

Foldseek 3Di:
DWFCQALAFAAQDQDDAPVHVLQPDRCCCLAQNNVVQKDWAADDPQQVDLFNCSRPVLVVVVVPLVVVCLLVSRNCDGRTDIDHDDDDQFCLLQWDKDWLAFDCPQAAPPALWDFPDPP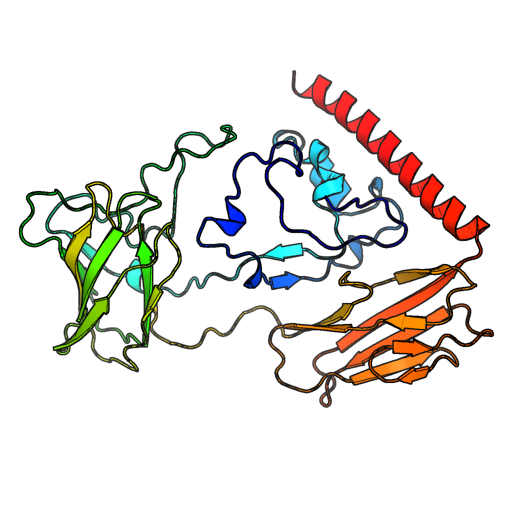DSDGDTDDQWGDGQPPRPWRKMKTFHPFKAKFFKKKWFKDADPFKWQQWKWKAWPVGDIDIDGTDDHRRHIDMDGSHIDTRTGMIMITRPDMGDRRIGIRYMGTHNDPDDDDPDDKEKFKDWVNRGAAAAEDALPDFKTAIDMDIDPDPADKDKDWPDAPWDDDPRMIGHDNPDQKIKMKIAGPVRSYIDIHIYGHDHPVRSVVSSVSSVVSVVVSVVVSVVSVVVND

pLDDT: mean 89.12, std 10.64, range [41.19, 98.81]

Nearest PDB structures (foldseek):
  3mo4-assembly2_B  TM=7.560E-01  e=8.702E-07  Bifidobacterium longum subsp. infantis ATCC 15697 = JCM 1222 = DSM 20088
  3ues-assembly1_A  TM=7.310E-01  e=1.920E-06  Bifidobacterium longum subsp. infantis ATCC 15697 = JCM 1222 = DSM 20088
  3uet-assembly1_B  TM=7.505E-01  e=5.019E-06  Bifidobacterium longum subsp. infantis ATCC 15697 = JCM 1222 = DSM 20088
  3mo4-assembly1_A  TM=7.578E-01  e=6.658E-06  Bifidobacterium longum subsp. infantis ATCC 15697 = JCM 1222 = DSM 20088
  5msx-assembly1_A  TM=4.927E-01  e=4.618E-04  Bacteroides thetaiotaomicron VPI-5482

Radius of gyration: 25.44 Å; Cα contacts (8 Å, |Δi|>4): 733; chains: 1; bounding box: 54×56×70 Å